Protein AF-A0A1T3BMV6-F1 (afdb_monomer)

Structure (mmCIF, N/CA/C/O backbone):
data_AF-A0A1T3BMV6-F1
#
_entry.id   AF-A0A1T3BMV6-F1
#
loop_
_atom_site.group_PDB
_atom_site.id
_atom_site.type_symbol
_atom_site.label_atom_id
_atom_site.label_alt_id
_atom_site.label_comp_id
_atom_site.label_asym_id
_atom_site.label_entity_id
_atom_site.label_seq_id
_atom_site.pdbx_PDB_ins_code
_atom_site.Cartn_x
_atom_site.Cartn_y
_atom_site.Cartn_z
_atom_site.occupancy
_atom_site.B_iso_or_equiv
_atom_site.auth_seq_id
_atom_site.auth_comp_id
_atom_site.auth_asym_id
_atom_site.auth_atom_id
_atom_site.pdbx_PDB_model_num
ATOM 1 N N . MET A 1 1 ? -39.407 2.181 17.334 1.00 35.19 1 MET A N 1
ATOM 2 C CA . MET A 1 1 ? -38.561 2.668 16.224 1.00 35.19 1 MET A CA 1
ATOM 3 C C . MET A 1 1 ? -38.194 4.104 16.561 1.00 35.19 1 MET A C 1
ATOM 5 O O . MET A 1 1 ? -39.087 4.937 16.606 1.00 35.19 1 MET A O 1
ATOM 9 N N . GLY A 1 2 ? -36.954 4.349 16.987 1.00 36.81 2 GLY A N 1
ATOM 10 C CA . GLY A 1 2 ? -36.485 5.672 17.415 1.00 36.81 2 GLY A CA 1
ATOM 11 C C . GLY A 1 2 ? -35.739 6.369 16.281 1.00 36.81 2 GLY A C 1
ATOM 12 O O . GLY A 1 2 ? -34.962 5.720 15.590 1.00 36.81 2 GLY A O 1
ATOM 13 N N . ASN A 1 3 ? -36.009 7.661 16.092 1.00 37.50 3 ASN A N 1
ATOM 14 C CA . ASN A 1 3 ? -35.444 8.515 15.046 1.00 37.50 3 ASN A CA 1
ATOM 15 C C . ASN A 1 3 ? -33.913 8.414 14.944 1.00 37.50 3 ASN A C 1
ATOM 17 O O . ASN A 1 3 ? -33.191 8.678 15.904 1.00 37.50 3 ASN A O 1
ATOM 21 N N . GLU A 1 4 ? -33.428 8.112 13.739 1.00 44.53 4 GLU A N 1
ATOM 22 C CA . GLU A 1 4 ? -32.015 7.956 13.369 1.00 44.53 4 GLU A CA 1
ATOM 23 C C . GLU A 1 4 ? -31.246 9.286 13.224 1.00 44.53 4 GLU A C 1
ATOM 25 O O . GLU A 1 4 ? -30.378 9.427 12.364 1.00 44.53 4 GLU A O 1
ATOM 30 N N . SER A 1 5 ? -31.534 10.283 14.058 1.00 44.28 5 SER A N 1
ATOM 31 C CA . SER A 1 5 ? -30.863 11.591 14.023 1.00 44.28 5 SER A CA 1
ATOM 32 C C . SER A 1 5 ? -29.949 11.805 15.233 1.00 44.28 5 SER A C 1
ATOM 34 O O . SER A 1 5 ? -29.860 12.909 15.770 1.00 44.28 5 SER A O 1
ATOM 36 N N . GLY A 1 6 ? -29.294 10.740 15.705 1.00 47.84 6 GLY A N 1
ATOM 37 C CA . GLY A 1 6 ? -28.226 10.861 16.694 1.00 47.84 6 GLY A CA 1
ATOM 38 C C . GLY A 1 6 ? -27.101 11.716 16.116 1.00 47.84 6 GLY A C 1
ATOM 39 O O . GLY A 1 6 ? -26.676 11.492 14.986 1.00 47.84 6 GLY A O 1
ATOM 40 N N . SER A 1 7 ? -26.604 12.687 16.883 1.00 57.09 7 SER A N 1
ATOM 41 C CA . SER A 1 7 ? -25.561 13.651 16.486 1.00 57.09 7 SER A CA 1
ATOM 42 C C . SER A 1 7 ? -24.198 13.025 16.139 1.00 57.09 7 SER A C 1
ATOM 44 O O . SER A 1 7 ? -23.222 13.753 15.975 1.00 57.09 7 SER A O 1
ATOM 46 N N . GLY A 1 8 ? -24.124 11.690 16.051 1.00 62.88 8 GLY A N 1
ATOM 47 C CA . GLY A 1 8 ? -22.905 10.923 15.851 1.00 62.88 8 GLY A CA 1
ATOM 48 C C . GLY A 1 8 ? -21.892 11.177 16.955 1.00 62.88 8 GLY A C 1
ATOM 49 O O . GLY A 1 8 ? -20.716 11.190 16.658 1.00 62.88 8 GLY A O 1
ATOM 50 N N . ARG A 1 9 ? -22.326 11.460 18.193 1.00 83.31 9 ARG A N 1
ATOM 51 C CA . ARG A 1 9 ? -21.444 11.712 19.343 1.00 83.31 9 ARG A CA 1
ATOM 52 C C . ARG A 1 9 ? -21.406 10.490 20.258 1.00 83.31 9 ARG A C 1
ATOM 54 O O . ARG A 1 9 ? -22.433 9.856 20.483 1.00 83.31 9 ARG A O 1
ATOM 61 N N . GLY A 1 10 ? -20.241 10.207 20.837 1.00 93.12 10 GLY A N 1
ATOM 62 C CA . GLY A 1 10 ? -20.068 9.168 21.860 1.00 93.12 10 GLY A CA 1
ATOM 63 C C . GLY A 1 10 ? -19.540 7.831 21.333 1.00 93.12 10 GLY A C 1
ATOM 64 O O . GLY A 1 10 ? -19.153 7.712 20.170 1.00 93.12 10 GLY A O 1
ATOM 65 N N . ILE A 1 11 ? -19.498 6.843 22.230 1.00 97.75 11 ILE A N 1
ATOM 66 C CA . ILE A 1 11 ? -18.900 5.519 22.017 1.00 97.75 11 ILE A CA 1
ATOM 67 C C . ILE A 1 11 ? -19.981 4.450 22.199 1.00 97.75 11 ILE A C 1
ATOM 69 O O . ILE A 1 11 ? -20.694 4.483 23.200 1.00 97.75 11 ILE A O 1
ATOM 73 N N . GLY A 1 12 ? -20.087 3.504 21.263 1.00 97.69 12 GLY A N 1
ATOM 74 C CA . GLY A 1 12 ? -21.041 2.395 21.364 1.00 97.69 12 GLY A CA 1
ATOM 75 C C . GLY A 1 12 ? -20.609 1.325 22.367 1.00 97.69 12 GLY A C 1
ATOM 76 O O . GLY A 1 12 ? -21.380 0.946 23.245 1.00 97.69 12 GLY A O 1
ATOM 77 N N . VAL A 1 13 ? -19.360 0.865 22.267 1.00 98.25 13 VAL A N 1
ATOM 78 C CA . VAL A 1 13 ? -18.737 -0.087 23.202 1.00 98.25 13 VAL A CA 1
ATOM 79 C C . VAL A 1 13 ? -17.385 0.460 23.651 1.00 98.25 13 VAL A C 1
ATOM 81 O O . VAL A 1 13 ? -16.520 0.690 22.808 1.00 98.25 13 VAL A O 1
ATOM 84 N N . ASP A 1 14 ? -17.183 0.652 24.957 1.00 98.12 14 ASP A N 1
ATOM 85 C CA . ASP A 1 14 ? -15.919 1.147 25.527 1.00 98.12 14 ASP A CA 1
ATOM 86 C C . ASP A 1 14 ? -15.253 0.082 26.412 1.00 98.12 14 ASP A C 1
ATOM 88 O O . ASP A 1 14 ? -15.709 -0.212 27.518 1.00 98.12 14 ASP A O 1
ATOM 92 N N . MET A 1 15 ? -14.164 -0.508 25.915 1.00 97.44 15 MET A N 1
ATOM 93 C CA . MET A 1 15 ? -13.333 -1.457 26.648 1.00 97.44 15 MET A CA 1
ATOM 94 C C . MET A 1 15 ? -12.124 -0.746 27.267 1.00 97.44 15 MET A C 1
ATOM 96 O O . MET A 1 15 ? -11.077 -0.559 26.634 1.00 97.44 15 MET A O 1
ATOM 100 N N . ALA A 1 16 ? -12.278 -0.363 28.535 1.00 96.38 16 ALA A N 1
ATOM 101 C CA . ALA A 1 16 ? -11.268 0.364 29.307 1.00 96.38 16 ALA A CA 1
ATOM 102 C C . ALA A 1 16 ? -10.625 -0.453 30.452 1.00 96.38 16 ALA A C 1
ATOM 104 O O . ALA A 1 16 ? -9.717 0.052 31.113 1.00 96.38 16 ALA A O 1
ATOM 105 N N . GLY A 1 17 ? -11.074 -1.692 30.694 1.00 95.50 17 GLY A N 1
ATOM 106 C CA . GLY A 1 17 ? -10.528 -2.608 31.712 1.00 95.50 17 GLY A CA 1
ATOM 107 C C . GLY A 1 17 ? -9.612 -3.699 31.137 1.00 95.50 17 GLY A C 1
ATOM 108 O O . GLY A 1 17 ? -9.420 -3.776 29.932 1.00 95.50 17 GLY A O 1
ATOM 109 N N . GLU A 1 18 ? -9.078 -4.582 31.985 1.00 95.06 18 GLU A N 1
ATOM 110 C CA . GLU A 1 18 ? -8.158 -5.672 31.577 1.00 95.06 18 GLU A CA 1
ATOM 111 C C . GLU A 1 18 ? -8.870 -6.963 31.111 1.00 95.06 18 GLU A C 1
ATOM 113 O O . GLU A 1 18 ? -8.228 -7.958 30.787 1.00 95.06 18 GLU A O 1
ATOM 118 N N . GLY A 1 19 ? -10.206 -6.975 31.100 1.00 97.12 19 GLY A N 1
ATOM 119 C CA . GLY A 1 19 ? -11.009 -8.156 30.774 1.00 97.12 19 GLY A CA 1
ATOM 120 C C . GLY A 1 19 ? -11.105 -8.481 29.278 1.00 97.12 19 GLY A C 1
ATOM 121 O O . GLY A 1 19 ? -10.356 -7.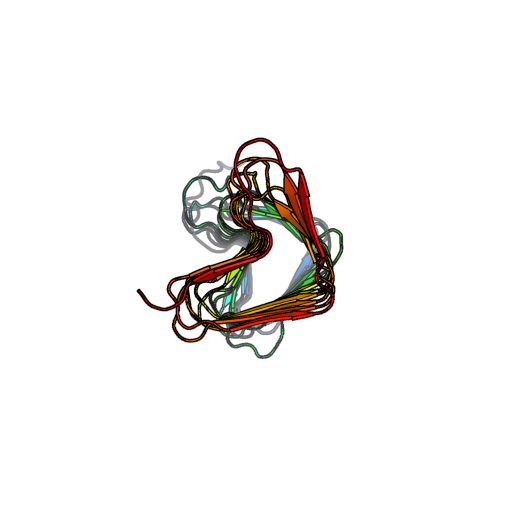975 28.442 1.00 97.12 19 GLY A O 1
ATOM 122 N N . THR A 1 20 ? -12.083 -9.321 28.936 1.00 98.06 20 THR A N 1
ATOM 123 C CA . THR A 1 20 ? -12.465 -9.611 27.547 1.00 98.06 20 THR A CA 1
ATOM 124 C C . THR A 1 20 ? -13.939 -9.281 27.329 1.00 98.06 20 THR A C 1
ATOM 126 O O . THR A 1 20 ? -14.772 -9.623 28.164 1.00 98.06 20 THR A O 1
ATOM 129 N N . VAL A 1 21 ? -14.254 -8.644 26.202 1.00 98.38 21 VAL A N 1
ATOM 130 C CA . VAL A 1 21 ? -15.623 -8.445 25.704 1.00 98.38 21 VAL A CA 1
ATOM 131 C C . VAL A 1 21 ? -15.789 -9.215 24.399 1.00 98.38 21 VAL A C 1
ATOM 133 O O . VAL A 1 21 ? -14.940 -9.135 23.510 1.00 98.38 21 VAL A O 1
ATOM 136 N N . GLU A 1 22 ? -16.892 -9.946 24.273 1.00 98.31 22 GLU A N 1
ATOM 137 C CA . GLU A 1 22 ? -17.247 -10.689 23.064 1.00 98.31 22 GLU A CA 1
ATOM 138 C C . GLU A 1 22 ? -18.529 -10.115 22.457 1.00 98.31 22 GLU A C 1
ATOM 140 O O . GLU A 1 22 ? -19.574 -10.063 23.103 1.00 98.31 22 GLU A O 1
ATOM 145 N N . LEU A 1 23 ? -18.438 -9.665 21.206 1.00 98.25 23 LEU A N 1
ATOM 146 C CA . LEU A 1 23 ? -19.550 -9.165 20.409 1.00 98.25 23 LEU A CA 1
ATOM 147 C C . LEU A 1 23 ? -19.854 -10.196 19.320 1.00 98.25 23 LEU A C 1
ATOM 149 O O . LEU A 1 23 ? -19.153 -10.269 18.311 1.00 98.25 23 LEU A O 1
ATOM 153 N N . THR A 1 24 ? -20.887 -11.006 19.533 1.00 97.81 24 THR A N 1
ATOM 154 C CA . THR A 1 24 ? -21.308 -12.059 18.600 1.00 97.81 24 THR A CA 1
ATOM 155 C C . THR A 1 24 ? -22.725 -11.778 18.127 1.00 97.81 24 THR A C 1
ATOM 157 O O . THR A 1 24 ? -23.630 -11.716 18.956 1.00 97.81 24 THR A O 1
ATOM 160 N N . LYS A 1 25 ? -22.928 -11.623 16.811 1.00 96.69 25 LYS A N 1
ATOM 161 C CA . LYS A 1 25 ? -24.220 -11.215 16.219 1.00 96.69 25 LYS A CA 1
ATOM 162 C C . LYS A 1 25 ? -24.760 -9.905 16.812 1.00 96.69 25 LYS A C 1
ATOM 164 O O . LYS A 1 25 ? -25.955 -9.773 17.071 1.00 96.69 25 LYS A O 1
ATOM 169 N N . VAL A 1 26 ? -23.871 -8.943 17.059 1.00 97.62 26 VAL A N 1
ATOM 170 C CA . VAL A 1 26 ? -24.219 -7.649 17.659 1.00 97.62 26 VAL A CA 1
ATOM 171 C C . VAL A 1 26 ? -24.246 -6.560 16.593 1.00 97.62 26 VAL A C 1
ATOM 173 O O . VAL A 1 26 ? -23.347 -6.473 15.757 1.00 97.62 26 VAL A O 1
ATOM 176 N N . THR A 1 27 ? -25.243 -5.679 16.679 1.00 98.31 27 THR A N 1
ATOM 177 C CA . THR A 1 27 ? -25.296 -4.433 15.909 1.00 98.31 27 THR A CA 1
ATOM 178 C C . THR A 1 27 ? -24.981 -3.247 16.815 1.00 98.31 27 THR A C 1
ATOM 180 O O . THR A 1 27 ? -25.645 -3.048 17.831 1.00 98.31 27 THR A O 1
ATOM 183 N N . VAL A 1 28 ? -23.996 -2.436 16.431 1.00 97.75 28 VAL A N 1
ATOM 184 C CA . VAL A 1 28 ? -23.652 -1.167 17.089 1.00 97.75 28 VAL A CA 1
ATOM 185 C C . VAL A 1 28 ? -23.783 -0.050 16.062 1.00 97.75 28 VAL A C 1
ATOM 187 O O . VAL A 1 28 ? -23.102 -0.074 15.040 1.00 97.75 28 VAL A O 1
ATOM 190 N N . SER A 1 29 ? -24.647 0.936 16.306 1.00 96.06 29 SER A N 1
ATOM 191 C CA . SER A 1 29 ? -24.918 2.006 15.339 1.00 96.06 29 SER A CA 1
ATOM 192 C C . SER A 1 29 ? -25.268 3.334 16.001 1.00 96.06 29 SER A C 1
ATOM 194 O O . SER A 1 29 ? -25.882 3.343 17.063 1.00 96.06 29 SER A O 1
ATOM 196 N N . GLY A 1 30 ? -24.957 4.449 15.333 1.00 90.69 30 GLY A N 1
ATOM 197 C CA . GLY A 1 30 ? -25.375 5.797 15.757 1.00 90.69 30 GLY A CA 1
ATOM 198 C C . GLY A 1 30 ? -24.365 6.556 16.625 1.00 90.69 30 GLY A C 1
ATOM 199 O O . GLY A 1 30 ? -24.674 7.650 17.093 1.00 90.69 30 GLY A O 1
ATOM 200 N N . PHE A 1 31 ? -23.162 6.006 16.801 1.00 95.38 31 PHE A N 1
ATOM 201 C CA . PHE A 1 31 ? -22.076 6.576 17.606 1.00 95.38 31 PHE A CA 1
ATOM 202 C C . PHE A 1 31 ? -20.961 7.154 16.730 1.00 95.38 31 PHE A C 1
ATOM 204 O O . PHE A 1 31 ? -20.814 6.733 15.582 1.00 95.38 31 PHE A O 1
ATOM 211 N N . GLU A 1 32 ? -20.151 8.067 17.280 1.00 95.38 32 GLU A N 1
ATOM 212 C CA . GLU A 1 32 ? -18.937 8.547 16.593 1.00 95.38 32 GLU A CA 1
ATOM 213 C C . GLU A 1 32 ? -17.905 7.438 16.491 1.00 95.38 32 GLU A C 1
ATOM 215 O O . GLU A 1 32 ? -17.316 7.219 15.438 1.00 95.38 32 GLU A O 1
ATOM 220 N N . THR A 1 33 ? -17.724 6.723 17.601 1.00 97.94 33 THR A N 1
ATOM 221 C CA . THR A 1 33 ? -16.867 5.550 17.686 1.00 97.94 33 THR A CA 1
ATOM 222 C C . THR A 1 33 ? -17.740 4.338 17.960 1.00 97.94 33 THR A C 1
ATOM 224 O O . THR A 1 33 ? -18.406 4.271 18.993 1.00 97.94 33 T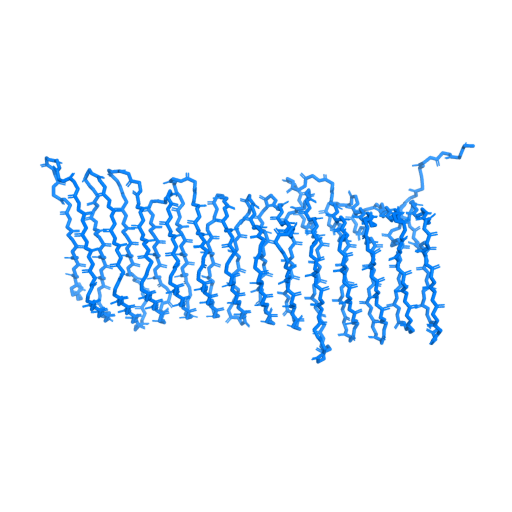HR A O 1
ATOM 227 N N . GLY A 1 34 ? -17.748 3.362 17.055 1.00 98.19 34 GLY A N 1
ATOM 228 C CA . GLY A 1 34 ? -18.517 2.134 17.247 1.00 98.19 34 GLY A CA 1
ATOM 229 C C . GLY A 1 34 ? -17.987 1.337 18.438 1.00 98.19 34 GLY A C 1
ATOM 230 O O . GLY A 1 34 ? -18.686 1.154 19.433 1.00 98.19 34 GLY A O 1
ATOM 231 N N . VAL A 1 35 ? -16.724 0.919 18.360 1.00 98.75 35 VAL A N 1
ATOM 232 C CA . VAL A 1 35 ? -16.034 0.176 19.423 1.00 98.75 35 VAL A CA 1
ATOM 233 C C . VAL A 1 35 ? -14.705 0.848 19.741 1.00 98.75 35 VAL A C 1
ATOM 235 O O . VAL A 1 35 ? -13.932 1.159 18.839 1.00 98.75 35 VAL A O 1
ATOM 238 N N . LYS A 1 36 ? -14.405 1.040 21.021 1.00 98.75 36 LYS A N 1
ATOM 239 C CA . LYS A 1 36 ? -13.132 1.570 21.505 1.00 98.75 36 LYS A CA 1
ATOM 240 C C . LYS A 1 36 ? -12.476 0.563 22.436 1.00 98.75 36 LYS A C 1
ATOM 242 O O . LYS A 1 36 ? -13.096 0.098 23.386 1.00 98.75 36 LYS A O 1
ATOM 247 N N . VAL A 1 37 ? -11.209 0.256 22.187 1.00 98.69 37 VAL A N 1
ATOM 248 C CA . VAL A 1 37 ? -10.414 -0.694 22.970 1.00 98.69 37 VAL A CA 1
ATOM 249 C C . VAL A 1 37 ? -9.152 0.009 23.441 1.00 98.69 37 VAL A C 1
ATOM 251 O O . VAL A 1 37 ? -8.207 0.186 22.676 1.00 98.69 37 VAL A O 1
ATOM 254 N N . SER A 1 38 ? -9.150 0.452 24.698 1.00 98.38 38 SER A N 1
ATOM 255 C CA . SER A 1 38 ? -7.986 1.128 25.296 1.00 98.38 38 SER A CA 1
ATOM 256 C C . SER A 1 38 ? -7.143 0.183 26.158 1.00 98.38 38 SER A C 1
ATOM 258 O O . SER A 1 38 ? -5.949 0.420 26.337 1.00 98.38 38 SER A O 1
ATOM 260 N N . LYS A 1 39 ? -7.769 -0.871 26.695 1.00 97.31 39 LYS A N 1
ATOM 261 C CA . LYS A 1 39 ? -7.155 -1.946 27.489 1.00 97.31 39 LYS A CA 1
ATOM 262 C C . LYS A 1 39 ? -7.896 -3.262 27.241 1.00 97.31 39 LYS A C 1
ATOM 264 O O . LYS A 1 39 ? -8.950 -3.257 26.603 1.00 97.31 39 LYS A O 1
ATOM 269 N N . GLY A 1 40 ? -7.348 -4.370 27.739 1.00 98.25 40 GLY A N 1
ATOM 270 C CA . GLY A 1 40 ? -7.975 -5.685 27.625 1.00 98.25 40 GLY A CA 1
ATOM 271 C C . GLY A 1 40 ? -8.186 -6.117 26.173 1.00 98.25 40 GLY A C 1
ATOM 272 O O . GLY A 1 40 ? -7.454 -5.705 25.266 1.00 98.25 40 GLY A O 1
ATOM 273 N N . LYS A 1 41 ? -9.189 -6.969 25.948 1.00 98.69 41 LYS A N 1
ATOM 274 C CA . LYS A 1 41 ? -9.461 -7.576 24.641 1.00 98.69 41 LYS A CA 1
ATOM 275 C C . LYS A 1 41 ? -10.918 -7.417 24.217 1.00 98.69 41 LYS A C 1
ATOM 277 O O . LYS A 1 41 ? -11.825 -7.658 25.008 1.00 98.69 41 LYS A O 1
ATOM 282 N N . VAL A 1 42 ? -11.145 -7.116 22.941 1.00 98.75 42 VAL A N 1
ATOM 283 C CA . VAL A 1 42 ? -12.463 -7.240 22.303 1.00 98.75 42 VAL A CA 1
ATOM 284 C C . VAL A 1 42 ? -12.392 -8.252 21.168 1.00 98.75 42 VAL A C 1
ATOM 286 O O . VAL A 1 42 ? -11.506 -8.169 20.315 1.00 98.75 42 VAL A O 1
ATOM 289 N N . THR A 1 43 ? -13.339 -9.190 21.147 1.00 98.69 43 THR A N 1
ATOM 290 C CA . THR A 1 43 ? -13.553 -10.120 20.032 1.00 98.69 43 THR A CA 1
ATOM 291 C C . THR A 1 43 ? -14.879 -9.802 19.347 1.00 98.69 43 THR A C 1
ATOM 293 O O . THR A 1 43 ? -15.909 -9.782 20.011 1.00 98.69 43 THR A O 1
ATOM 296 N N . ILE A 1 44 ? -14.872 -9.579 18.033 1.00 98.69 44 ILE A N 1
ATOM 297 C CA . ILE A 1 44 ? -16.070 -9.329 17.216 1.00 98.69 44 ILE A CA 1
ATOM 298 C C . ILE A 1 44 ? -16.263 -10.506 16.259 1.00 98.69 44 ILE A C 1
ATOM 300 O O . ILE A 1 44 ? -15.317 -10.907 15.579 1.00 98.69 44 ILE A O 1
ATOM 304 N N . SER A 1 45 ? -17.460 -11.089 16.221 1.00 97.69 45 SER A N 1
ATOM 305 C CA . SER A 1 45 ? -17.745 -12.258 15.387 1.00 97.69 45 SER A CA 1
ATOM 306 C C . SER A 1 45 ? -19.224 -12.426 15.032 1.00 97.69 45 SER A C 1
ATOM 308 O O . SER A 1 45 ? -20.073 -11.618 15.417 1.00 97.69 45 SER A O 1
ATOM 310 N N . GLY A 1 46 ? -19.531 -13.489 14.282 1.00 94.62 46 GLY A N 1
ATOM 311 C CA . GLY A 1 46 ? -20.899 -13.894 13.964 1.00 94.62 46 GLY A CA 1
ATOM 312 C C . GLY A 1 46 ? -21.659 -12.822 13.194 1.00 94.62 46 GLY A C 1
ATOM 313 O O . GLY A 1 46 ? 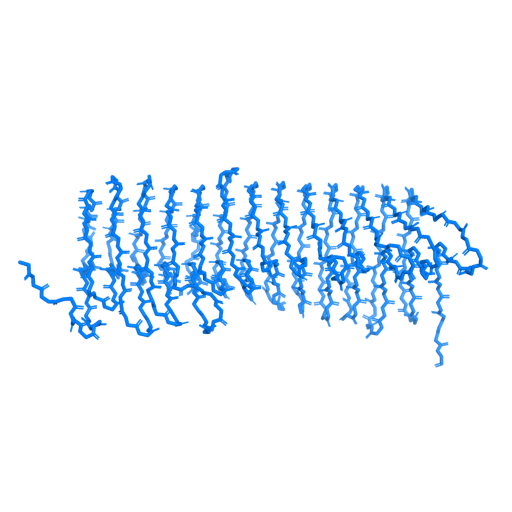-22.726 -12.432 13.638 1.00 94.62 46 GLY A O 1
ATOM 314 N N . GLU A 1 47 ? -21.086 -12.309 12.102 1.00 95.94 47 GLU A N 1
ATOM 315 C CA . GLU A 1 47 ? -21.742 -11.313 11.232 1.00 95.94 47 GLU A CA 1
ATOM 316 C C . GLU A 1 47 ? -22.152 -10.020 11.965 1.00 95.94 47 GLU A C 1
ATOM 318 O O . GLU A 1 47 ? -23.101 -9.338 11.584 1.00 95.94 47 GLU A O 1
ATOM 323 N N . SER A 1 48 ? -21.436 -9.660 13.037 1.00 98.25 48 SER A N 1
ATOM 324 C CA . SER A 1 48 ? -21.690 -8.410 13.757 1.00 98.25 48 SER A CA 1
ATOM 325 C C . SER A 1 48 ? -21.529 -7.197 12.834 1.00 98.25 48 SER A C 1
ATOM 327 O O . SER A 1 48 ? -20.647 -7.166 11.970 1.00 98.25 48 SER A O 1
ATOM 329 N N . ALA A 1 49 ? -22.354 -6.174 13.051 1.00 98.31 49 ALA A N 1
ATOM 330 C CA . ALA A 1 49 ? -22.385 -4.959 12.246 1.00 98.31 49 ALA A CA 1
ATOM 331 C C . ALA A 1 49 ? -22.069 -3.730 13.107 1.00 98.31 49 ALA A C 1
ATOM 333 O O . ALA A 1 49 ? -22.825 -3.375 14.009 1.00 98.31 49 ALA A O 1
ATOM 334 N N . ILE A 1 50 ? -20.964 -3.048 12.810 1.00 98.31 50 ILE A N 1
ATOM 335 C CA . ILE A 1 50 ? -20.539 -1.830 13.508 1.00 98.31 50 ILE A CA 1
ATOM 336 C C . ILE A 1 50 ? -20.623 -0.658 12.533 1.00 98.31 50 ILE A C 1
ATOM 338 O O . ILE A 1 50 ? -19.915 -0.641 11.532 1.00 98.31 50 ILE A O 1
ATOM 342 N N . THR A 1 51 ? -21.479 0.323 12.812 1.00 97.25 51 THR A N 1
ATOM 343 C CA . THR A 1 51 ? -21.691 1.502 11.958 1.00 97.25 51 THR A CA 1
ATOM 344 C C . THR A 1 51 ? -21.484 2.786 12.749 1.00 97.25 51 THR A C 1
ATOM 346 O O . THR A 1 51 ? -22.307 3.170 13.583 1.00 97.25 51 THR A O 1
ATOM 349 N N . ALA A 1 52 ? -20.381 3.469 12.463 1.00 96.25 52 ALA A N 1
ATOM 350 C CA . ALA A 1 52 ? -20.033 4.744 13.064 1.00 96.25 52 ALA A CA 1
ATOM 351 C C . ALA A 1 52 ? -20.460 5.916 12.163 1.00 96.25 52 ALA A C 1
ATOM 353 O O . ALA A 1 52 ? -20.262 5.877 10.943 1.00 96.25 52 ALA A O 1
ATOM 354 N N . LYS A 1 53 ? -21.027 6.965 12.769 1.00 93.75 53 LYS A N 1
ATOM 355 C CA . LYS A 1 53 ? -21.583 8.151 12.096 1.00 93.75 53 LYS A CA 1
ATOM 356 C C . LYS A 1 53 ? -20.883 9.427 12.559 1.00 93.75 53 LYS A C 1
ATOM 358 O O . LYS A 1 53 ? -20.350 9.484 13.656 1.00 93.75 53 LYS A O 1
ATOM 363 N N . GLY A 1 54 ? -20.922 10.468 11.734 1.00 90.75 54 GLY A N 1
ATOM 364 C CA . GLY A 1 54 ? -20.231 11.735 11.991 1.00 90.75 54 GLY A CA 1
ATOM 365 C C . GLY A 1 54 ? -19.003 11.914 11.101 1.00 90.75 54 GLY A C 1
ATOM 366 O O . GLY A 1 54 ? -18.524 10.974 10.473 1.00 90.75 54 GLY A O 1
ATOM 367 N N . GLN A 1 55 ? -18.501 13.145 11.005 1.00 90.88 55 GLN A N 1
ATOM 368 C CA . GLN A 1 55 ? -17.472 13.506 10.023 1.00 90.88 55 GLN A CA 1
ATOM 369 C C . GLN A 1 55 ? -16.157 12.724 10.204 1.00 90.88 55 GLN A C 1
ATOM 371 O O . GLN A 1 55 ? -15.538 12.334 9.212 1.00 90.88 55 GLN A O 1
ATOM 376 N N . ASN A 1 56 ? -15.768 12.468 11.457 1.00 92.88 56 ASN A N 1
ATOM 377 C CA . ASN A 1 56 ? -14.526 11.790 11.848 1.00 92.88 56 ASN A CA 1
ATOM 378 C C . ASN A 1 56 ? -14.777 10.385 12.422 1.00 92.88 56 ASN A C 1
ATOM 380 O O . ASN A 1 56 ? -13.967 9.882 13.202 1.00 92.88 56 ASN A O 1
ATOM 384 N N . ALA A 1 57 ? -15.906 9.776 12.045 1.00 95.06 57 ALA A N 1
ATOM 385 C CA . ALA A 1 57 ? -16.380 8.506 12.575 1.00 95.06 57 ALA A CA 1
ATOM 386 C C . ALA A 1 57 ? -15.309 7.405 12.570 1.00 95.06 57 ALA A C 1
ATOM 388 O O . ALA A 1 57 ? -14.538 7.271 11.618 1.00 95.06 57 ALA A O 1
ATOM 389 N N . VAL A 1 58 ? -15.308 6.570 13.603 1.00 97.88 58 VAL A N 1
ATOM 390 C CA . VAL A 1 58 ? -14.389 5.441 13.742 1.00 97.88 58 VAL A CA 1
ATOM 391 C C . VAL A 1 58 ? -15.189 4.175 13.980 1.00 97.88 58 VAL A C 1
ATOM 393 O O . VAL A 1 58 ? -15.870 4.056 14.993 1.00 97.88 58 VAL A O 1
ATOM 396 N N . GLY A 1 59 ? -15.109 3.204 13.076 1.00 98.06 59 GLY A N 1
ATOM 397 C CA . GLY A 1 59 ? -15.775 1.920 13.288 1.00 98.06 59 GLY A CA 1
ATOM 398 C C . GLY A 1 59 ? -15.237 1.240 14.548 1.00 98.06 59 GLY A C 1
ATOM 399 O O . GLY A 1 59 ? -15.979 1.011 15.505 1.00 98.06 59 GLY A O 1
ATOM 400 N N . VAL A 1 60 ? -13.925 0.992 14.573 1.00 98.75 60 VAL A N 1
ATOM 401 C CA . VAL A 1 60 ? -13.210 0.439 15.729 1.00 98.75 60 VAL A CA 1
ATOM 402 C C . VAL A 1 60 ? -11.910 1.192 15.977 1.00 98.75 60 VAL A C 1
ATOM 404 O O . VAL A 1 60 ? -11.069 1.293 15.087 1.00 98.75 60 VAL A O 1
ATOM 407 N N . GLU A 1 61 ? -11.723 1.688 17.196 1.00 98.81 61 GLU A N 1
ATOM 408 C CA . GLU A 1 61 ? -10.486 2.304 17.670 1.00 98.81 61 GLU A CA 1
ATOM 409 C C . GLU A 1 61 ? -9.766 1.368 18.647 1.00 98.81 61 GLU A C 1
ATOM 411 O O . GLU A 1 61 ? -10.353 0.917 19.629 1.00 98.81 61 GLU A O 1
ATOM 416 N N . VAL A 1 62 ? -8.481 1.113 18.408 1.00 98.75 62 VAL A N 1
ATOM 417 C CA . VAL A 1 62 ? -7.611 0.315 19.276 1.00 98.75 62 VAL A CA 1
ATOM 418 C C . VAL A 1 62 ? -6.388 1.141 19.644 1.00 98.75 62 VAL A C 1
ATOM 420 O O . VAL A 1 62 ? -5.651 1.600 18.770 1.00 98.75 62 VAL A O 1
ATOM 423 N N . LYS A 1 63 ? -6.153 1.316 20.941 1.00 98.31 63 LYS A N 1
ATOM 424 C CA . LYS A 1 63 ? -5.035 2.098 21.478 1.00 98.31 63 LYS A CA 1
ATOM 425 C C . LYS A 1 63 ? -4.546 1.521 22.803 1.00 98.31 63 LYS A C 1
ATOM 427 O O . LYS A 1 63 ? -5.086 0.519 23.272 1.00 98.31 63 LYS A O 1
ATOM 432 N N . GLY A 1 64 ? -3.539 2.140 23.416 1.00 97.00 64 GLY A N 1
ATOM 433 C CA . GLY A 1 64 ? -2.949 1.652 24.657 1.00 97.00 64 GLY A CA 1
ATOM 434 C C . GLY A 1 64 ? -2.534 0.189 24.536 1.00 97.00 64 GLY A C 1
ATOM 435 O O . GLY A 1 64 ? -1.942 -0.218 23.538 1.00 97.00 64 GLY A O 1
ATOM 436 N N . THR A 1 65 ? -2.861 -0.615 25.540 1.00 96.81 65 THR A N 1
ATOM 437 C CA . THR A 1 65 ? -2.615 -2.067 25.543 1.00 96.81 65 THR A CA 1
ATOM 438 C C . THR A 1 65 ? -3.775 -2.871 24.951 1.00 96.81 65 THR A C 1
ATOM 440 O O . THR A 1 65 ? -3.780 -4.097 25.046 1.00 96.81 65 THR A O 1
ATOM 443 N N . GLY A 1 66 ? -4.758 -2.196 24.349 1.00 98.56 66 GLY A N 1
ATOM 444 C CA . GLY A 1 66 ? -5.949 -2.809 23.781 1.00 98.56 66 GLY A CA 1
ATOM 445 C C . GLY A 1 66 ? -5.645 -3.815 22.672 1.00 98.56 66 GLY A C 1
ATOM 446 O O . GLY A 1 66 ? -4.784 -3.597 21.812 1.00 98.56 66 GLY A O 1
ATOM 447 N N . VAL A 1 67 ? -6.398 -4.914 22.679 1.00 98.69 67 VAL A N 1
ATOM 448 C CA . VAL A 1 67 ? -6.310 -5.986 21.685 1.00 98.69 67 VAL A CA 1
ATOM 449 C C . VAL A 1 67 ? -7.657 -6.171 21.000 1.00 98.69 67 VAL A C 1
ATOM 451 O O . VAL A 1 67 ? -8.659 -6.483 21.642 1.00 98.69 67 VAL A O 1
ATOM 454 N N . LEU A 1 68 ? -7.673 -6.037 19.680 1.00 98.75 68 LEU A N 1
ATOM 455 C CA . LEU A 1 68 ? -8.830 -6.340 18.848 1.00 98.75 68 LEU A CA 1
ATOM 456 C C . LEU A 1 68 ? -8.643 -7.675 18.131 1.00 98.75 68 LEU A C 1
ATOM 458 O O . LEU A 1 68 ? -7.613 -7.918 17.501 1.00 98.75 68 LEU A O 1
ATOM 462 N N . LYS A 1 69 ? -9.683 -8.504 18.156 1.00 98.75 69 LYS A N 1
ATOM 463 C CA . LYS A 1 69 ? -9.818 -9.662 17.277 1.00 98.75 69 LYS A CA 1
ATOM 464 C C . LYS A 1 69 ? -11.153 -9.595 16.543 1.00 98.75 69 LYS A C 1
ATOM 466 O O . LYS A 1 69 ? -12.194 -9.504 17.182 1.00 98.75 69 LYS A O 1
ATOM 471 N N . ILE A 1 70 ? -11.144 -9.666 15.219 1.00 98.50 70 ILE A N 1
ATOM 472 C CA . ILE A 1 70 ? -12.361 -9.801 14.411 1.00 98.50 70 ILE A CA 1
ATOM 473 C C . ILE A 1 70 ? -12.280 -11.131 13.675 1.00 98.50 70 ILE A C 1
ATOM 475 O O . ILE A 1 70 ? -11.298 -11.379 12.976 1.00 98.50 70 ILE A O 1
ATOM 479 N N . ASN A 1 71 ? -13.301 -11.972 13.830 1.00 94.31 71 ASN A N 1
ATOM 480 C CA . ASN A 1 71 ? -13.385 -13.271 13.171 1.00 94.31 71 ASN A CA 1
ATOM 481 C C . ASN A 1 71 ? -14.669 -13.387 12.348 1.00 94.31 71 ASN A C 1
ATOM 483 O O . ASN A 1 71 ? -15.768 -13.160 12.859 1.00 94.31 71 ASN A O 1
ATOM 487 N N . GLY A 1 72 ? -14.526 -13.842 11.108 1.00 89.31 72 GLY A N 1
ATOM 488 C CA . GLY A 1 72 ? -15.646 -14.100 10.211 1.00 89.31 72 GLY A CA 1
ATOM 489 C C . GLY A 1 72 ? -16.186 -12.829 9.559 1.00 89.31 72 GLY A C 1
ATOM 490 O O . GLY A 1 72 ? -15.554 -11.775 9.582 1.00 89.31 72 GLY A O 1
ATOM 491 N N . GLU A 1 73 ? -17.380 -12.936 8.986 1.00 93.81 73 GLU A N 1
ATOM 492 C CA . GLU A 1 73 ? -17.960 -11.964 8.047 1.00 93.81 73 GLU A CA 1
ATOM 493 C C . GLU A 1 73 ? -18.585 -10.734 8.736 1.00 93.81 73 GLU A C 1
ATOM 495 O O . GLU A 1 73 ? -19.659 -10.256 8.377 1.00 93.81 73 GLU A O 1
ATOM 500 N N . SER A 1 74 ? -17.925 -10.205 9.770 1.00 98.12 74 SER A N 1
ATOM 501 C CA . SER A 1 74 ? -18.373 -8.973 10.430 1.00 98.12 74 SER A CA 1
ATOM 502 C C . SER A 1 74 ? -18.190 -7.769 9.501 1.00 98.12 74 SER A C 1
ATOM 504 O O . SER A 1 74 ? -17.202 -7.681 8.766 1.00 98.12 74 SER A O 1
ATOM 506 N N . THR A 1 75 ? -19.123 -6.817 9.556 1.00 98.44 75 THR A N 1
ATOM 507 C CA . THR A 1 75 ? -19.080 -5.592 8.747 1.00 98.44 75 THR A CA 1
ATOM 508 C C . THR A 1 75 ? -18.803 -4.377 9.618 1.00 98.44 75 THR A C 1
ATOM 510 O O . THR A 1 75 ? -19.493 -4.138 10.608 1.00 98.44 75 THR A O 1
ATOM 513 N N . ILE A 1 76 ? -17.820 -3.574 9.218 1.00 98.56 76 ILE A N 1
ATOM 514 C CA . ILE A 1 76 ? -17.462 -2.320 9.879 1.00 98.56 76 ILE A CA 1
ATOM 515 C C . ILE A 1 76 ? -17.612 -1.176 8.884 1.00 98.56 76 ILE A C 1
ATOM 517 O O . ILE A 1 76 ? -16.979 -1.178 7.832 1.00 98.56 76 ILE A O 1
ATOM 521 N N . THR A 1 77 ? -18.440 -0.193 9.222 1.00 97.44 77 THR A N 1
ATOM 522 C CA . THR A 1 77 ? -18.735 0.966 8.377 1.00 97.44 77 THR A CA 1
ATOM 523 C C . THR A 1 77 ? -18.416 2.256 9.123 1.00 97.44 77 THR A C 1
ATOM 525 O O . THR A 1 77 ? -18.886 2.459 10.242 1.00 97.44 77 THR A O 1
ATOM 528 N N . ALA A 1 78 ? -17.643 3.144 8.496 1.00 95.38 78 ALA A N 1
ATOM 529 C CA . ALA A 1 78 ? -17.409 4.506 8.976 1.00 95.38 78 ALA A CA 1
ATOM 530 C C . ALA A 1 78 ? -17.945 5.514 7.947 1.00 95.38 78 ALA A C 1
ATOM 532 O O . ALA A 1 78 ? -17.373 5.682 6.869 1.00 95.38 78 ALA A O 1
ATOM 533 N N . GLU A 1 79 ? -19.061 6.174 8.266 1.00 90.75 79 GLU A N 1
ATOM 534 C CA . GLU A 1 79 ? -19.826 6.965 7.288 1.00 90.75 79 GLU A CA 1
ATOM 535 C C . GLU A 1 79 ? -19.260 8.379 7.026 1.00 90.75 79 GLU A C 1
ATOM 537 O O . GLU A 1 79 ? -19.709 9.081 6.117 1.00 90.75 79 GLU A O 1
ATOM 542 N N . GLY A 1 80 ? -18.278 8.812 7.818 1.00 87.88 80 GLY A N 1
ATOM 543 C CA . GLY A 1 80 ? -17.680 10.144 7.736 1.00 87.88 80 GLY A CA 1
ATOM 544 C C . GLY A 1 80 ? -16.775 10.371 6.525 1.00 87.88 80 GLY A C 1
ATOM 545 O O . GLY A 1 80 ? -16.115 9.454 6.035 1.00 87.88 80 GLY A O 1
ATOM 546 N N . THR A 1 81 ? -16.646 11.630 6.092 1.00 90.62 81 THR A N 1
ATOM 547 C CA . THR A 1 81 ? -15.696 12.035 5.034 1.00 90.62 81 THR A CA 1
ATOM 548 C C . THR A 1 81 ? -14.235 11.807 5.434 1.00 90.62 81 THR A C 1
ATOM 550 O O . THR A 1 81 ? -13.386 11.570 4.575 1.00 90.62 81 THR A O 1
ATOM 553 N N . HIS A 1 82 ? -13.935 11.839 6.735 1.00 93.31 82 HIS A N 1
ATOM 554 C CA . HIS A 1 82 ? -12.643 11.455 7.320 1.00 93.31 82 HIS A CA 1
ATOM 555 C C . HIS A 1 82 ? -12.764 10.159 8.134 1.00 93.31 82 HIS A C 1
ATOM 557 O O . HIS A 1 82 ? -11.956 9.895 9.026 1.00 93.31 82 HIS A O 1
ATOM 563 N N . GLY A 1 83 ? -13.809 9.374 7.862 1.00 95.25 83 GLY A N 1
ATOM 564 C CA . GLY A 1 83 ? -14.122 8.173 8.613 1.00 95.25 83 GLY A CA 1
ATOM 565 C C . GLY A 1 83 ? -13.023 7.122 8.491 1.00 95.25 83 GLY A C 1
ATOM 566 O O . GLY A 1 83 ? -12.401 6.981 7.436 1.00 95.25 83 GLY A O 1
ATOM 567 N N . VAL A 1 84 ? -12.792 6.378 9.568 1.00 97.88 84 VAL A N 1
ATOM 568 C CA . VAL A 1 84 ? -11.834 5.272 9.602 1.00 97.88 84 VAL A CA 1
ATOM 569 C C . VAL A 1 84 ? -12.538 4.001 10.044 1.00 97.88 84 VAL A C 1
ATOM 571 O O . VAL A 1 84 ? -13.117 3.957 11.124 1.00 97.88 84 VAL A O 1
ATOM 574 N N . GLY A 1 85 ? -12.489 2.955 9.222 1.00 98.12 85 GLY A N 1
ATOM 575 C CA . GLY A 1 85 ? -13.089 1.667 9.566 1.00 98.12 85 GLY A CA 1
ATOM 576 C C . GLY A 1 85 ? -12.448 1.066 10.817 1.00 98.12 85 GLY A C 1
ATOM 577 O O . GLY A 1 85 ? -13.114 0.904 11.837 1.00 98.12 85 GLY A O 1
ATOM 578 N N . VAL A 1 86 ? -11.143 0.796 10.762 1.00 98.75 86 VAL A N 1
ATOM 579 C CA . VAL A 1 86 ? -10.359 0.298 11.903 1.00 98.75 86 VAL A CA 1
ATOM 580 C C . VAL A 1 86 ? -9.117 1.163 12.097 1.00 98.75 86 VAL A C 1
ATOM 582 O O . VAL A 1 86 ? -8.297 1.291 11.188 1.00 98.75 86 VAL A O 1
ATOM 585 N N . ARG A 1 87 ? -8.959 1.747 13.285 1.00 98.81 87 ARG A N 1
ATOM 586 C CA . ARG A 1 87 ? -7.818 2.588 13.656 1.00 98.81 87 ARG A CA 1
ATOM 587 C C . ARG A 1 87 ? -7.009 1.927 14.764 1.00 98.81 87 ARG A C 1
ATOM 589 O O . ARG A 1 87 ? -7.560 1.618 15.816 1.00 98.81 87 ARG A O 1
ATOM 596 N N . ILE A 1 88 ? -5.704 1.772 14.550 1.00 98.81 88 ILE A N 1
ATOM 597 C CA . ILE A 1 88 ? -4.763 1.233 15.534 1.00 98.81 88 ILE A CA 1
ATOM 598 C C . ILE A 1 88 ? -3.666 2.262 15.809 1.00 98.81 88 ILE A C 1
ATOM 600 O O . ILE A 1 88 ? -2.902 2.622 14.910 1.00 98.81 88 ILE A O 1
ATOM 604 N N . THR A 1 89 ? -3.572 2.723 17.054 1.00 98.75 89 THR A N 1
ATOM 605 C CA . THR A 1 89 ? -2.594 3.727 17.499 1.00 98.75 89 THR A CA 1
ATOM 606 C C . THR A 1 89 ? -1.850 3.283 18.758 1.00 98.75 89 THR A C 1
ATOM 608 O O . THR A 1 89 ? -2.110 2.213 19.309 1.00 98.75 89 THR A O 1
ATOM 611 N N . GLU A 1 90 ? -0.888 4.094 19.212 1.00 98.00 90 GLU A N 1
ATOM 612 C CA . GLU A 1 90 ? -0.118 3.852 20.442 1.00 98.00 90 GLU A CA 1
ATOM 613 C C . GLU A 1 90 ? 0.512 2.450 20.429 1.00 98.00 90 GLU A C 1
ATOM 615 O O . GLU A 1 90 ? 1.286 2.159 19.526 1.00 98.00 90 GLU A O 1
ATOM 620 N N . THR A 1 91 ? 0.184 1.556 21.361 1.00 98.06 91 THR A N 1
ATOM 621 C CA . THR A 1 91 ? 0.666 0.162 21.391 1.00 98.06 91 THR A CA 1
ATOM 622 C C . THR A 1 91 ? -0.432 -0.865 21.091 1.00 98.06 91 THR A C 1
ATOM 624 O O . THR A 1 91 ? -0.259 -2.047 21.395 1.00 98.06 91 THR A O 1
ATOM 627 N N . GLY A 1 92 ? -1.553 -0.420 20.510 1.00 98.06 92 GLY A N 1
ATOM 628 C CA . GLY A 1 92 ? -2.703 -1.263 20.204 1.00 98.06 92 GLY A CA 1
ATOM 629 C C . GLY A 1 92 ? -2.372 -2.381 19.214 1.00 98.06 92 GLY A C 1
ATOM 630 O O . GLY A 1 92 ? -1.464 -2.262 18.388 1.00 98.06 92 GLY A O 1
ATOM 631 N N . LYS A 1 93 ? -3.123 -3.481 19.297 1.00 98.25 93 LYS A N 1
ATOM 632 C CA . LYS A 1 93 ? -2.910 -4.691 18.489 1.00 98.25 93 LYS A CA 1
ATOM 633 C C . LYS A 1 93 ? -4.209 -5.124 17.832 1.00 98.25 93 LYS A C 1
ATOM 635 O O . LYS A 1 93 ? -5.266 -5.051 18.456 1.00 98.25 93 LYS A O 1
ATOM 640 N N . ALA A 1 94 ? -4.136 -5.616 16.599 1.00 98.62 94 ALA A N 1
ATOM 641 C CA . ALA A 1 94 ? -5.321 -6.091 15.898 1.00 98.62 94 ALA A CA 1
ATOM 642 C C . ALA A 1 94 ? -5.042 -7.322 15.029 1.00 98.62 94 ALA A C 1
ATOM 644 O O . ALA A 1 94 ? -4.058 -7.372 14.289 1.00 98.62 94 ALA A O 1
ATOM 645 N N . GLU A 1 95 ? -5.961 -8.281 15.090 1.00 98.81 95 GLU A N 1
ATOM 646 C CA . GLU A 1 95 ? -6.088 -9.392 14.150 1.00 98.81 95 GLU A CA 1
ATOM 647 C C . GLU A 1 95 ? -7.496 -9.355 13.545 1.00 98.81 95 GLU A C 1
ATOM 649 O O . GLU A 1 95 ? -8.490 -9.465 14.262 1.00 98.81 95 GLU A O 1
ATOM 654 N N . VAL A 1 96 ? -7.588 -9.169 12.231 1.00 98.75 96 VAL A N 1
ATOM 655 C CA . VAL A 1 96 ? -8.852 -9.041 11.496 1.00 98.75 96 VAL A CA 1
ATOM 656 C C . VAL A 1 96 ? -8.904 -10.120 10.425 1.00 98.75 96 VAL A C 1
ATOM 658 O O . VAL A 1 96 ? -8.066 -10.136 9.524 1.00 98.75 96 VAL A O 1
ATOM 661 N N . ILE A 1 97 ? -9.878 -11.022 10.523 1.00 98.56 97 ILE A N 1
ATOM 662 C CA . ILE A 1 97 ? -10.016 -12.183 9.641 1.00 98.56 97 ILE A CA 1
ATOM 663 C C . ILE A 1 97 ? -11.425 -12.209 9.048 1.00 98.56 97 ILE A C 1
ATOM 665 O O . ILE A 1 97 ? -12.392 -12.347 9.793 1.00 98.56 97 ILE A O 1
ATOM 669 N N . GLY A 1 98 ? -11.536 -12.125 7.720 1.00 98.12 98 GLY A N 1
ATOM 670 C CA . GLY A 1 98 ? -12.806 -12.275 6.992 1.00 98.12 98 GLY A CA 1
ATOM 671 C C . GLY A 1 98 ? -13.729 -11.051 7.016 1.00 98.12 98 GLY A C 1
ATOM 672 O O . GLY A 1 98 ? -14.843 -11.118 6.506 1.00 98.12 98 GLY A O 1
ATOM 673 N N . ALA A 1 99 ? -13.299 -9.943 7.623 1.00 98.38 99 ALA A N 1
ATOM 674 C CA . ALA A 1 99 ? -14.155 -8.782 7.823 1.00 98.38 99 ALA A CA 1
ATOM 675 C C . ALA A 1 99 ? -14.328 -7.946 6.548 1.00 98.38 99 ALA A C 1
ATOM 677 O O . ALA A 1 99 ? -13.394 -7.768 5.761 1.00 98.38 99 ALA A O 1
ATOM 678 N N . THR A 1 100 ? -15.507 -7.344 6.418 1.00 98.56 100 THR A N 1
ATOM 679 C CA . THR A 1 100 ? -15.778 -6.292 5.435 1.00 98.56 100 THR A CA 1
ATOM 680 C C . THR A 1 100 ? -15.649 -4.922 6.095 1.00 98.56 100 THR A C 1
ATOM 682 O O . THR A 1 100 ? -16.297 -4.655 7.106 1.00 98.56 100 THR A O 1
ATOM 685 N N . ILE A 1 101 ? -14.851 -4.026 5.516 1.00 98.44 101 ILE A N 1
ATOM 686 C CA . ILE A 1 101 ? -14.610 -2.674 6.025 1.00 98.44 101 ILE A CA 1
ATOM 687 C C . ILE A 1 101 ? -14.987 -1.656 4.946 1.00 98.44 101 ILE A C 1
ATOM 689 O O . ILE A 1 101 ? -14.433 -1.654 3.847 1.00 98.44 101 ILE A O 1
ATOM 693 N N . LYS A 1 102 ? -15.941 -0.775 5.250 1.00 95.94 102 LYS A N 1
ATOM 694 C CA . LYS A 1 102 ? -16.545 0.151 4.286 1.00 95.94 102 LYS A CA 1
ATOM 695 C C . LYS A 1 102 ? -16.488 1.602 4.759 1.00 95.94 102 LYS A C 1
ATOM 697 O O . LYS A 1 102 ? -16.699 1.902 5.932 1.00 95.94 102 LYS A O 1
ATOM 702 N N . GLY A 1 103 ? -16.247 2.505 3.815 1.00 90.38 103 GLY A N 1
ATOM 703 C CA . GLY A 1 103 ? -16.483 3.942 3.976 1.00 90.38 103 GLY A CA 1
ATOM 704 C C . GLY A 1 103 ? -17.772 4.403 3.288 1.00 90.38 103 GLY A C 1
ATOM 705 O O . GLY A 1 103 ? -18.574 3.588 2.826 1.00 90.38 103 GLY A O 1
ATOM 706 N N . ASN A 1 104 ? -17.943 5.722 3.158 1.00 81.19 104 ASN A N 1
ATOM 707 C CA . ASN A 1 104 ? -19.119 6.345 2.531 1.00 81.19 104 ASN A CA 1
ATOM 708 C C . ASN A 1 104 ? -18.897 6.867 1.097 1.00 81.19 104 ASN A C 1
ATOM 710 O O . ASN A 1 104 ? -19.465 7.875 0.689 1.00 81.19 104 ASN A O 1
ATOM 714 N N . GLY A 1 105 ? -18.050 6.205 0.308 1.00 64.81 105 GLY A N 1
ATOM 715 C CA . GLY A 1 105 ? -18.024 6.418 -1.146 1.00 64.81 105 GLY A CA 1
ATOM 716 C C . GLY A 1 105 ? -16.855 7.234 -1.698 1.00 64.81 105 GLY A C 1
ATOM 717 O O . GLY A 1 105 ? -16.965 7.719 -2.818 1.00 64.81 105 GLY A O 1
ATOM 718 N N . GLY A 1 106 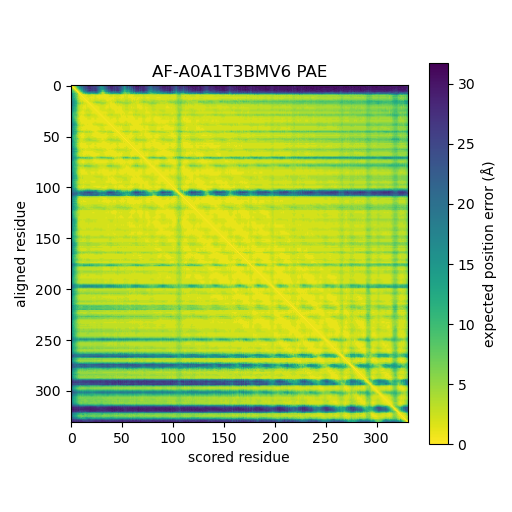? -15.745 7.351 -0.957 1.00 58.00 106 GLY A N 1
ATOM 719 C CA . GLY A 1 106 ? -14.369 7.555 -1.460 1.00 58.00 106 GLY A CA 1
ATOM 720 C C . GLY A 1 106 ? -14.026 8.762 -2.362 1.00 58.00 106 GLY A C 1
ATOM 721 O O . GLY A 1 106 ? -12.849 8.997 -2.615 1.00 58.00 106 GLY A O 1
ATOM 722 N N . ARG A 1 107 ? -14.985 9.540 -2.873 1.00 59.94 107 ARG A N 1
ATOM 723 C CA . ARG A 1 107 ? -14.729 10.578 -3.892 1.00 59.94 107 ARG A CA 1
ATOM 724 C C . ARG A 1 107 ? -14.387 11.958 -3.332 1.00 59.94 107 ARG A C 1
ATOM 726 O O . ARG A 1 107 ? -13.898 12.794 -4.080 1.00 59.94 107 ARG A O 1
ATOM 733 N N . SER A 1 108 ? -14.633 12.203 -2.046 1.00 62.34 108 SER A N 1
ATOM 734 C CA . SER A 1 108 ? -14.286 13.456 -1.370 1.00 62.34 108 SER A CA 1
ATOM 735 C C . SER A 1 108 ? -13.958 13.178 0.099 1.00 62.34 108 SER A C 1
ATOM 737 O O . SER A 1 108 ? -14.748 12.539 0.795 1.00 62.34 108 SER A O 1
ATOM 739 N N . GLY A 1 109 ? -12.776 13.605 0.557 1.00 79.44 109 GLY A N 1
ATOM 740 C CA . GLY A 1 109 ? -12.300 13.434 1.936 1.00 79.44 109 GLY A CA 1
ATOM 741 C C . GLY A 1 109 ? -11.016 12.606 2.076 1.00 79.44 109 GLY A C 1
ATOM 742 O O . GLY A 1 109 ? -10.298 12.362 1.110 1.00 79.44 109 GLY A O 1
ATOM 743 N N . THR A 1 110 ? -10.715 12.187 3.308 1.00 92.12 110 THR A N 1
ATOM 744 C CA . THR A 1 110 ? -9.491 11.446 3.683 1.00 92.12 110 THR A CA 1
ATOM 745 C C . THR A 1 110 ? -9.806 10.110 4.359 1.00 92.12 110 THR A C 1
ATOM 747 O O . THR A 1 110 ? -8.989 9.583 5.116 1.00 92.12 110 THR A O 1
ATOM 750 N N . SER A 1 111 ? -10.999 9.564 4.093 1.00 95.56 111 SER A N 1
ATOM 751 C CA . SER A 1 111 ? -11.485 8.326 4.703 1.00 95.56 111 SER A CA 1
ATOM 752 C C . SER A 1 111 ? -10.555 7.139 4.461 1.00 95.56 111 SER A C 1
ATOM 754 O O . SER A 1 111 ? -9.950 7.000 3.391 1.00 95.56 111 SER A O 1
ATOM 756 N N . LYS A 1 112 ? -10.448 6.273 5.470 1.00 97.44 112 LYS A N 1
ATOM 757 C CA . LYS A 1 112 ? -9.542 5.122 5.474 1.00 97.44 112 LYS A CA 1
ATOM 758 C C . LYS A 1 112 ? -10.301 3.846 5.817 1.00 97.44 112 LYS A C 1
ATOM 760 O O . LYS A 1 112 ? -11.144 3.847 6.710 1.00 97.44 112 LYS A O 1
ATOM 765 N N . GLY A 1 113 ? -9.976 2.739 5.159 1.00 97.94 113 GLY A N 1
ATOM 766 C CA . GLY A 1 113 ? -10.438 1.424 5.598 1.00 97.94 113 GLY A CA 1
ATOM 767 C C . GLY A 1 113 ? -9.752 1.051 6.905 1.00 97.94 113 GLY A C 1
ATOM 768 O O . GLY A 1 113 ? -10.391 0.960 7.952 1.00 97.94 113 GLY A O 1
ATOM 769 N N . VAL A 1 114 ? -8.427 0.920 6.848 1.00 98.75 114 VAL A N 1
ATOM 770 C CA . VAL A 1 114 ? -7.577 0.633 8.009 1.00 98.75 114 VAL A CA 1
ATOM 771 C C . VAL A 1 114 ? -6.487 1.693 8.148 1.00 98.75 114 VAL A C 1
ATOM 773 O O . VAL A 1 114 ? -5.805 2.031 7.181 1.00 98.75 114 VAL A O 1
ATOM 776 N N . GLU A 1 115 ? -6.300 2.199 9.363 1.00 98.81 115 GLU A N 1
ATOM 777 C CA . GLU A 1 115 ? -5.231 3.126 9.730 1.00 98.81 115 GLU A CA 1
ATOM 778 C C . GLU A 1 115 ? -4.340 2.509 10.809 1.00 98.81 115 GLU A C 1
ATOM 780 O O . GLU A 1 115 ? -4.827 2.126 11.874 1.00 98.81 115 GLU A O 1
ATOM 785 N N . VAL A 1 116 ? -3.032 2.451 10.549 1.00 98.88 116 VAL A N 1
ATOM 786 C CA . VAL A 1 116 ? -2.037 1.914 11.483 1.00 98.88 116 VAL A CA 1
ATOM 787 C C . VAL A 1 116 ? -0.954 2.952 11.761 1.00 98.88 116 VAL A C 1
ATOM 789 O O . VAL A 1 116 ? -0.185 3.347 10.880 1.00 98.88 116 VAL A O 1
A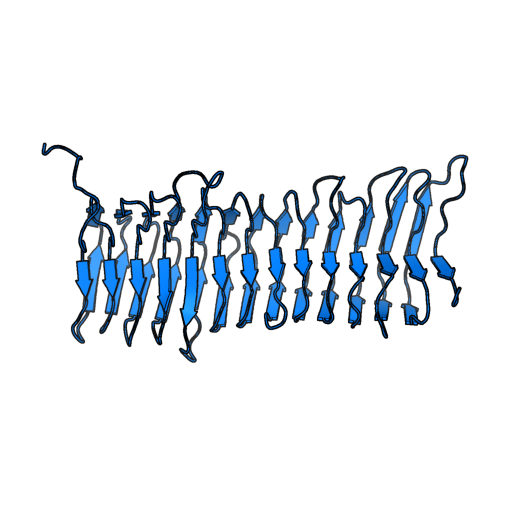TOM 792 N N . ASN A 1 117 ? -0.892 3.373 13.021 1.00 98.62 117 ASN A N 1
ATOM 793 C CA . ASN A 1 117 ? 0.126 4.261 13.566 1.00 98.62 117 ASN A CA 1
ATOM 794 C C . ASN A 1 117 ? 0.503 3.803 14.982 1.00 98.62 117 ASN A C 1
ATOM 796 O O . ASN A 1 117 ? 0.255 4.492 15.975 1.00 98.62 117 ASN A O 1
ATOM 800 N N . THR A 1 118 ? 1.057 2.595 15.078 1.00 98.31 118 THR A N 1
ATOM 801 C CA . THR A 1 118 ? 1.399 1.964 16.358 1.00 98.31 118 THR A CA 1
ATOM 802 C C . THR A 1 118 ? 2.906 1.797 16.525 1.00 98.31 118 THR A C 1
ATOM 804 O O . THR A 1 118 ? 3.640 1.561 15.569 1.00 98.31 118 THR A O 1
ATOM 807 N N . SER A 1 119 ? 3.386 1.925 17.760 1.00 97.12 119 SER A N 1
ATOM 808 C CA . SER A 1 119 ? 4.726 1.536 18.200 1.00 97.12 119 SER A CA 1
ATOM 809 C C . SER A 1 119 ? 4.788 0.123 18.779 1.00 97.12 119 SER A C 1
ATOM 811 O O . SER A 1 119 ? 5.817 -0.241 19.350 1.00 97.12 119 SER A O 1
ATOM 813 N N . SER A 1 120 ? 3.706 -0.656 18.685 1.00 96.81 120 SER A N 1
ATOM 814 C CA . SER A 1 120 ? 3.733 -2.075 19.031 1.00 96.81 120 SER A CA 1
ATOM 815 C C . SER A 1 120 ? 4.822 -2.795 18.231 1.00 96.81 120 SER A C 1
ATOM 817 O O . SER A 1 120 ? 5.036 -2.511 17.052 1.00 96.81 120 SER A O 1
ATOM 819 N N . LYS A 1 121 ? 5.509 -3.739 18.882 1.00 95.44 121 LYS A N 1
ATOM 820 C CA . LYS A 1 121 ? 6.456 -4.649 18.219 1.00 95.44 121 LYS A CA 1
ATOM 821 C C . LYS A 1 121 ? 5.748 -5.812 17.517 1.00 95.44 121 LYS A C 1
ATOM 823 O O . LYS A 1 121 ? 6.380 -6.532 16.754 1.00 95.44 121 LYS A O 1
ATOM 828 N N . GLU A 1 122 ? 4.465 -6.015 17.807 1.00 96.81 122 GLU A N 1
ATOM 829 C CA . GLU A 1 122 ? 3.647 -7.053 17.188 1.00 96.81 122 GLU A CA 1
ATOM 830 C C . GLU A 1 122 ? 2.982 -6.544 15.912 1.00 96.81 122 GLU A C 1
ATOM 832 O O . GLU A 1 122 ? 2.673 -5.360 15.774 1.00 96.81 122 GLU A O 1
ATOM 837 N N . GLU A 1 123 ? 2.744 -7.469 14.987 1.00 97.06 123 GLU A N 1
ATOM 838 C CA . GLU A 1 123 ? 2.123 -7.176 13.702 1.00 97.06 123 GLU A CA 1
ATOM 839 C C . GLU A 1 123 ? 0.616 -6.938 13.848 1.00 97.06 123 GLU A C 1
ATOM 841 O O . GLU A 1 123 ? -0.087 -7.711 14.504 1.00 97.06 123 GLU A O 1
ATOM 846 N N . VAL A 1 124 ? 0.097 -5.930 13.145 1.00 98.75 124 VAL A N 1
ATOM 847 C CA . VAL A 1 124 ? -1.331 -5.867 12.810 1.00 98.75 124 VAL A CA 1
ATOM 848 C C . VAL A 1 124 ? -1.589 -6.842 11.664 1.00 98.75 124 VAL A C 1
ATOM 850 O O . VAL A 1 124 ? -0.946 -6.749 10.617 1.00 98.75 124 VAL A O 1
ATOM 853 N N . LYS A 1 125 ? -2.526 -7.774 11.845 1.00 98.88 125 LYS A N 1
ATOM 854 C CA . LYS A 1 125 ? -2.823 -8.826 10.863 1.00 98.88 125 LYS A CA 1
ATOM 855 C C . LYS A 1 125 ? -4.175 -8.595 10.205 1.00 98.88 125 LYS A C 1
ATOM 857 O O . LYS A 1 125 ? -5.186 -8.515 10.897 1.00 98.88 125 LYS A O 1
ATOM 862 N N . LEU A 1 126 ? -4.191 -8.555 8.876 1.00 98.88 126 LEU A N 1
ATOM 863 C CA . LEU A 1 126 ? -5.395 -8.491 8.050 1.00 98.88 126 LEU A CA 1
ATOM 864 C C . LEU A 1 126 ? -5.423 -9.729 7.146 1.00 98.88 126 LEU A C 1
ATOM 866 O O . LEU A 1 126 ? -4.524 -9.921 6.329 1.00 98.88 126 LEU A O 1
ATOM 870 N N . THR A 1 127 ? -6.422 -10.593 7.295 1.00 98.81 127 THR A N 1
ATOM 871 C CA . THR A 1 127 ? -6.533 -11.837 6.519 1.00 98.81 127 THR A CA 1
ATOM 872 C C . THR A 1 127 ? -7.897 -11.936 5.857 1.00 98.81 127 THR A C 1
ATOM 874 O O . THR A 1 127 ? -8.911 -11.859 6.546 1.00 98.81 127 THR A O 1
ATOM 877 N N . ASN A 1 128 ? -7.930 -12.143 4.539 1.00 98.56 128 ASN A N 1
ATOM 878 C CA . ASN A 1 128 ? -9.165 -12.248 3.750 1.00 98.56 128 ASN A CA 1
ATOM 879 C C . ASN A 1 128 ? -10.143 -11.090 4.016 1.00 98.56 128 ASN A C 1
ATOM 881 O O . ASN A 1 128 ? -11.325 -11.314 4.259 1.00 98.56 128 ASN A O 1
ATOM 885 N N . VAL A 1 129 ? -9.636 -9.858 4.040 1.00 98.69 129 VAL A N 1
ATOM 886 C CA . VAL A 1 129 ? -10.464 -8.667 4.287 1.00 98.69 129 VAL A CA 1
ATOM 887 C C . VAL A 1 129 ? -10.974 -8.073 2.977 1.00 98.69 129 VAL A C 1
ATOM 889 O O . VAL A 1 129 ? -10.249 -8.061 1.983 1.00 98.69 129 VAL A O 1
ATOM 892 N N . ASP A 1 130 ? -12.192 -7.537 2.986 1.00 98.56 130 ASP A N 1
ATOM 893 C CA . ASP A 1 130 ? -12.744 -6.754 1.873 1.00 98.56 130 ASP A CA 1
ATOM 894 C C . ASP A 1 130 ? -12.863 -5.290 2.305 1.00 98.56 130 ASP A C 1
ATOM 896 O O . ASP A 1 130 ? -13.645 -4.953 3.195 1.00 98.56 130 ASP A O 1
ATOM 900 N N . ILE A 1 131 ? -12.051 -4.422 1.705 1.00 98.19 131 ILE A N 1
ATOM 901 C CA . ILE A 1 131 ? -12.014 -2.991 1.994 1.00 98.19 131 ILE A CA 1
ATOM 902 C C . ILE A 1 131 ? -12.519 -2.229 0.776 1.00 98.19 131 ILE A C 1
ATOM 904 O O . ILE A 1 131 ? -11.925 -2.316 -0.298 1.00 98.19 131 ILE A O 1
ATOM 908 N N . SER A 1 132 ? -13.571 -1.427 0.952 1.00 96.50 132 SER A N 1
ATOM 909 C CA . SER A 1 132 ? -14.171 -0.667 -0.149 1.00 96.50 132 SER A CA 1
ATOM 910 C C . SER A 1 132 ? -14.746 0.690 0.262 1.00 96.50 132 SER A C 1
ATOM 912 O O . SER A 1 132 ? -14.932 0.993 1.442 1.00 96.50 132 SER A O 1
ATOM 914 N N . LYS A 1 133 ? -15.058 1.531 -0.737 1.00 94.38 133 LYS A N 1
ATOM 915 C CA . LYS A 1 133 ? -15.733 2.836 -0.565 1.00 94.38 133 LYS A CA 1
ATOM 916 C C . LYS A 1 133 ? -14.963 3.844 0.306 1.00 94.38 133 LYS A C 1
ATOM 918 O O . LYS A 1 133 ? -15.571 4.709 0.940 1.00 94.38 133 LYS A O 1
ATOM 923 N N . VAL A 1 134 ? -13.638 3.753 0.315 1.00 94.75 134 VAL A N 1
ATOM 924 C CA . VAL A 1 134 ? -12.722 4.620 1.072 1.00 94.75 134 VAL A CA 1
ATOM 925 C C . VAL A 1 134 ? -11.731 5.299 0.135 1.00 94.75 134 VAL A C 1
ATOM 927 O O . VAL A 1 134 ? -11.422 4.758 -0.926 1.00 94.75 134 VAL A O 1
ATOM 930 N N . MET A 1 135 ? -11.219 6.466 0.533 1.00 95.12 135 MET A N 1
ATOM 931 C CA . MET A 1 135 ? -10.152 7.143 -0.213 1.00 95.12 135 MET A CA 1
ATOM 932 C C . MET A 1 135 ? -8.837 6.361 -0.109 1.00 95.12 135 MET A C 1
ATOM 934 O O . MET A 1 135 ? -8.150 6.156 -1.111 1.00 95.12 135 MET A O 1
ATOM 938 N N . TYR A 1 136 ? -8.517 5.884 1.096 1.00 96.25 136 TYR A N 1
ATOM 939 C CA . TYR A 1 136 ? -7.356 5.043 1.370 1.00 96.25 136 TYR A CA 1
ATOM 940 C C . TYR A 1 136 ? -7.800 3.667 1.857 1.00 96.25 136 TYR A C 1
ATOM 942 O O . TYR A 1 136 ? -8.531 3.569 2.838 1.00 96.25 136 TYR A O 1
ATOM 950 N N . GLY A 1 137 ? -7.347 2.593 1.218 1.00 97.31 137 GLY A N 1
ATOM 951 C CA . GLY A 1 137 ? -7.695 1.238 1.649 1.00 97.31 137 GLY A CA 1
ATOM 952 C C . GLY A 1 137 ? -7.039 0.910 2.986 1.00 97.31 137 GLY A C 1
ATOM 953 O O . GLY A 1 137 ? -7.702 0.841 4.022 1.00 97.31 137 GLY A O 1
ATOM 954 N N . VAL A 1 138 ? -5.714 0.786 2.965 1.00 98.62 138 VAL A N 1
ATOM 955 C CA . VAL A 1 138 ? -4.875 0.615 4.156 1.00 98.62 138 VAL A CA 1
ATOM 956 C C . VAL A 1 138 ? -3.814 1.711 4.183 1.00 98.62 138 VAL A C 1
ATOM 958 O O . VAL A 1 138 ? -3.089 1.911 3.208 1.00 98.62 138 VAL A O 1
ATOM 961 N N . SER A 1 139 ? -3.716 2.424 5.303 1.00 98.56 139 SER A N 1
ATOM 962 C CA . SER A 1 139 ? -2.761 3.511 5.519 1.00 98.56 139 SER A CA 1
ATOM 963 C C . SER A 1 139 ? -1.866 3.200 6.712 1.00 98.56 139 SER A C 1
ATOM 965 O O . SER A 1 139 ? -2.356 3.052 7.831 1.00 98.56 139 SER A O 1
ATOM 967 N N . VAL A 1 140 ? -0.555 3.163 6.485 1.00 98.88 140 VAL A N 1
ATOM 968 C CA . VAL A 1 140 ? 0.458 2.848 7.498 1.00 98.88 140 VAL A CA 1
ATOM 969 C C . VAL A 1 140 ? 1.467 3.986 7.579 1.00 98.88 140 VAL A C 1
ATOM 971 O O . VAL A 1 140 ? 2.098 4.348 6.583 1.00 98.88 140 VAL A O 1
ATOM 974 N N . SER A 1 141 ? 1.604 4.569 8.768 1.00 98.62 141 SER A N 1
ATOM 975 C CA . SER A 1 141 ? 2.633 5.574 9.070 1.00 98.62 141 SER A CA 1
ATOM 976 C C . SER A 1 141 ? 3.663 5.075 10.084 1.00 98.62 141 SER A C 1
ATOM 978 O O . SER A 1 141 ? 4.785 5.581 10.113 1.00 98.62 141 SER A O 1
ATOM 980 N N . LYS A 1 142 ? 3.312 4.068 10.895 1.00 98.44 142 LYS A N 1
ATOM 981 C CA . LYS A 1 142 ? 4.201 3.418 11.866 1.00 98.44 142 LYS A CA 1
ATOM 982 C C . LYS A 1 142 ? 3.713 2.003 12.185 1.00 98.44 142 LYS A C 1
ATOM 984 O O . LYS A 1 142 ? 2.510 1.753 12.170 1.00 98.44 142 LYS A O 1
ATOM 989 N N . GLY A 1 143 ? 4.642 1.121 12.545 1.00 98.38 143 GLY A N 1
ATOM 990 C CA . GLY A 1 143 ? 4.367 -0.259 12.944 1.00 98.38 143 GLY A CA 1
ATOM 991 C C . GLY A 1 143 ? 4.565 -1.252 11.801 1.00 98.38 143 GLY A C 1
ATOM 992 O O . GLY A 1 143 ? 5.021 -0.880 10.716 1.00 98.38 143 GLY A O 1
ATOM 993 N N . THR A 1 144 ? 4.223 -2.512 12.064 1.00 98.69 144 THR A N 1
ATOM 994 C CA . THR A 1 144 ? 4.331 -3.611 11.097 1.00 98.69 144 THR A CA 1
ATOM 995 C C . THR A 1 144 ? 2.946 -4.165 10.790 1.00 98.69 144 THR A C 1
ATOM 997 O O . THR A 1 144 ? 2.186 -4.478 11.707 1.00 98.69 144 THR A O 1
ATOM 1000 N N . VAL A 1 145 ? 2.610 -4.296 9.506 1.00 98.94 145 VAL A N 1
ATOM 1001 C CA . VAL A 1 145 ? 1.321 -4.828 9.047 1.00 98.94 145 VAL A CA 1
ATOM 1002 C C . VAL A 1 145 ? 1.543 -6.026 8.135 1.00 98.94 145 VAL A C 1
ATOM 1004 O O . VAL A 1 145 ? 2.305 -5.954 7.169 1.00 98.94 145 VAL A O 1
ATOM 1007 N N . LYS A 1 146 ? 0.829 -7.115 8.414 1.00 98.88 146 LYS A N 1
ATOM 1008 C CA . LYS A 1 146 ? 0.778 -8.303 7.567 1.00 98.88 146 LYS A CA 1
ATOM 1009 C C . LYS A 1 146 ? -0.616 -8.453 6.974 1.00 98.88 146 LYS A C 1
ATOM 1011 O O . LYS A 1 146 ? -1.593 -8.608 7.703 1.00 98.88 146 LYS A O 1
ATOM 1016 N N . ILE A 1 147 ? -0.691 -8.425 5.652 1.00 98.88 147 ILE A N 1
ATOM 1017 C CA . ILE A 1 147 ? -1.915 -8.595 4.875 1.00 98.88 147 ILE A CA 1
ATOM 1018 C C . ILE A 1 147 ? -1.810 -9.928 4.134 1.00 98.88 147 ILE A C 1
ATOM 1020 O O . ILE A 1 147 ? -0.777 -10.218 3.533 1.00 98.88 147 ILE A O 1
ATOM 1024 N N . SER A 1 148 ? -2.831 -10.778 4.188 1.00 98.69 148 SER A N 1
ATOM 1025 C CA . SER A 1 148 ? -2.735 -12.095 3.551 1.00 98.69 148 SER A CA 1
ATOM 1026 C C . SER A 1 148 ? -4.060 -12.681 3.089 1.00 98.69 148 SER A C 1
ATOM 1028 O O . SER A 1 148 ? -5.128 -12.321 3.581 1.00 98.69 148 SER A O 1
ATOM 1030 N N . GLY A 1 149 ? -3.964 -13.635 2.169 1.00 98.19 149 GLY A N 1
ATOM 1031 C CA . GLY A 1 149 ? -5.073 -14.467 1.727 1.00 98.19 149 GLY A CA 1
ATOM 1032 C C . GLY A 1 149 ? -5.657 -14.007 0.397 1.00 98.19 149 GLY A C 1
ATOM 1033 O O . GLY A 1 149 ? -5.867 -12.816 0.169 1.00 98.19 149 GLY A O 1
ATOM 1034 N N . GLU A 1 150 ? -5.932 -14.977 -0.475 1.00 97.44 150 GLU A N 1
ATOM 1035 C CA . GLU A 1 150 ? -6.348 -14.756 -1.869 1.00 97.44 150 GLU A CA 1
ATOM 1036 C C . GLU A 1 150 ? -7.681 -14.015 -2.006 1.00 97.44 150 GLU A C 1
ATOM 1038 O O . GLU A 1 150 ? -7.945 -13.381 -3.025 1.00 97.44 150 GLU A O 1
ATOM 1043 N N . LEU A 1 151 ? -8.520 -14.067 -0.968 1.00 97.19 151 LEU A N 1
ATOM 1044 C CA . LEU A 1 151 ? -9.800 -13.362 -0.938 1.00 97.19 151 LEU A CA 1
ATOM 1045 C C . LEU A 1 151 ? -9.660 -11.903 -0.497 1.00 97.19 151 LEU A C 1
ATOM 1047 O O . LEU A 1 151 ? -10.648 -11.172 -0.536 1.00 97.19 151 LEU A O 1
ATOM 1051 N N . THR A 1 152 ? -8.465 -11.465 -0.089 1.00 98.69 152 THR A N 1
ATOM 1052 C CA . THR A 1 152 ? -8.244 -10.075 0.310 1.00 98.69 152 THR A CA 1
ATOM 1053 C C . THR A 1 152 ? -8.425 -9.138 -0.878 1.00 98.69 152 THR A C 1
ATOM 1055 O O . THR A 1 152 ? -7.746 -9.258 -1.903 1.00 98.69 152 THR A O 1
ATOM 1058 N N . LYS A 1 153 ? -9.310 -8.155 -0.712 1.00 98.50 153 LYS A N 1
ATOM 1059 C CA . LYS A 1 153 ? -9.613 -7.127 -1.706 1.00 98.50 153 LYS A CA 1
ATOM 1060 C C . LYS A 1 153 ? -9.485 -5.753 -1.075 1.00 98.50 153 LYS A C 1
ATOM 1062 O O . LYS A 1 153 ? -10.118 -5.459 -0.068 1.00 98.50 153 LYS A O 1
ATOM 1067 N N . ILE A 1 154 ? -8.670 -4.906 -1.689 1.00 98.19 154 ILE A N 1
ATOM 1068 C CA . ILE A 1 154 ? -8.504 -3.510 -1.297 1.00 98.19 154 ILE A CA 1
ATOM 1069 C C . ILE A 1 154 ? -8.904 -2.648 -2.497 1.00 98.19 154 ILE A C 1
ATOM 1071 O O . ILE A 1 154 ? -8.120 -2.461 -3.427 1.00 98.19 154 ILE A O 1
ATOM 1075 N N . ALA A 1 155 ? -10.142 -2.159 -2.488 1.00 95.25 155 ALA A N 1
ATOM 1076 C CA . ALA A 1 155 ? -10.741 -1.328 -3.531 1.00 95.25 155 ALA A CA 1
ATOM 1077 C C . ALA A 1 155 ? -10.958 0.096 -3.000 1.00 95.25 155 ALA A C 1
ATOM 1079 O O . ALA A 1 155 ? -12.019 0.442 -2.472 1.00 95.25 155 ALA A O 1
ATOM 1080 N N . ALA A 1 156 ? -9.909 0.912 -3.080 1.00 93.75 156 ALA A N 1
ATOM 1081 C CA . ALA A 1 156 ? -9.946 2.298 -2.628 1.00 93.75 156 ALA A CA 1
ATOM 1082 C C . ALA A 1 156 ? -9.848 3.242 -3.819 1.00 93.75 156 ALA A C 1
ATOM 1084 O O . ALA A 1 156 ? -8.972 3.088 -4.666 1.00 93.75 156 ALA A O 1
ATOM 1085 N N . THR A 1 157 ? -10.689 4.267 -3.831 1.00 92.00 157 THR A N 1
ATOM 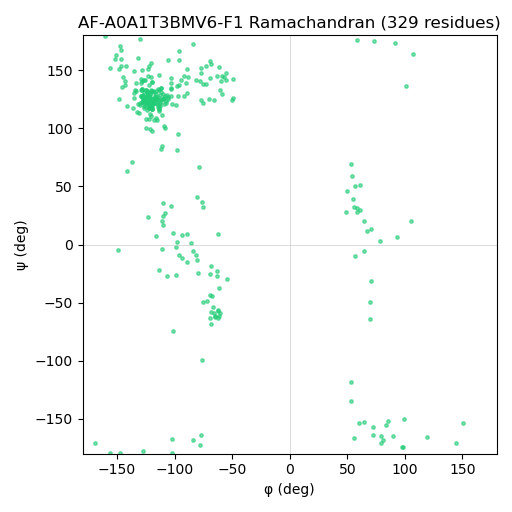1086 C CA . THR A 1 157 ? -10.830 5.192 -4.962 1.00 92.00 157 THR A CA 1
ATOM 1087 C C . THR A 1 157 ? -9.605 6.085 -5.168 1.00 92.00 157 THR A C 1
ATOM 1089 O O . THR A 1 157 ? -9.391 6.578 -6.274 1.00 92.00 157 THR A O 1
ATOM 1092 N N . GLY A 1 158 ? -8.823 6.325 -4.110 1.00 92.69 158 GLY A N 1
ATOM 1093 C CA . GLY A 1 158 ? -7.617 7.150 -4.130 1.00 92.69 158 GLY A CA 1
ATOM 1094 C C . GLY A 1 158 ? -6.338 6.328 -4.164 1.00 92.69 158 GLY A C 1
ATOM 1095 O O . GLY A 1 158 ? -5.685 6.241 -5.199 1.00 92.69 158 GLY A O 1
ATOM 1096 N N . THR A 1 159 ? -5.991 5.731 -3.023 1.00 95.12 159 THR A N 1
ATOM 1097 C CA . THR A 1 159 ? -4.814 4.867 -2.867 1.00 95.12 159 THR A CA 1
ATOM 1098 C C . THR A 1 159 ? -5.221 3.582 -2.161 1.00 95.12 159 THR A C 1
ATOM 1100 O O . THR A 1 159 ? -5.676 3.612 -1.020 1.00 95.12 159 THR A O 1
ATOM 1103 N N . GLY A 1 160 ? -5.014 2.433 -2.802 1.00 96.44 160 GLY A N 1
ATOM 1104 C CA . GLY A 1 160 ? -5.303 1.135 -2.196 1.00 96.44 160 GLY A CA 1
ATOM 1105 C C . GLY A 1 160 ? -4.451 0.893 -0.954 1.00 96.44 160 GLY A C 1
ATOM 1106 O O . GLY A 1 160 ? -4.976 0.729 0.146 1.00 96.44 160 GLY A O 1
ATOM 1107 N N . LEU A 1 161 ? -3.130 0.952 -1.117 1.00 98.19 161 LEU A N 1
ATOM 1108 C CA . LEU A 1 161 ? -2.174 0.772 -0.025 1.00 98.19 161 LEU A CA 1
ATOM 1109 C C . LEU A 1 161 ? -1.214 1.963 0.060 1.00 98.19 161 LEU A C 1
ATOM 1111 O O . LEU A 1 161 ? -0.484 2.241 -0.888 1.00 98.19 161 LEU A O 1
ATOM 1115 N N . SER A 1 162 ? -1.218 2.663 1.193 1.00 98.19 162 SER A N 1
ATOM 1116 C CA . SER A 1 162 ? -0.362 3.821 1.465 1.00 98.19 162 SER A CA 1
ATOM 1117 C C . SER A 1 162 ? 0.585 3.515 2.623 1.00 98.19 162 SER A C 1
ATOM 1119 O O . SER A 1 162 ? 0.156 3.449 3.774 1.00 98.19 162 SER A O 1
ATOM 1121 N N . VAL A 1 163 ? 1.875 3.356 2.329 1.00 98.62 163 VAL A N 1
ATOM 1122 C CA . VAL A 1 163 ? 2.931 3.055 3.307 1.00 98.62 163 VAL A CA 1
ATOM 1123 C C . VAL A 1 163 ? 3.848 4.266 3.423 1.00 98.62 163 VAL A C 1
ATOM 1125 O O . VAL A 1 163 ? 4.881 4.346 2.766 1.00 98.62 163 VAL A O 1
ATOM 1128 N N . GLN A 1 164 ? 3.445 5.250 4.224 1.00 98.00 164 GLN A N 1
ATOM 1129 C CA . GLN A 1 164 ? 4.215 6.488 4.413 1.00 98.00 164 GLN A CA 1
ATOM 1130 C C . GLN A 1 164 ? 5.384 6.298 5.390 1.00 98.00 164 GLN A C 1
ATOM 1132 O O . GLN A 1 164 ? 6.378 7.015 5.309 1.00 98.00 164 GLN A O 1
ATOM 1137 N N . GLY A 1 165 ? 5.259 5.307 6.272 1.00 94.81 165 GLY A N 1
ATOM 1138 C CA . GLY A 1 165 ? 6.291 4.810 7.173 1.00 94.81 165 GLY A CA 1
ATOM 1139 C C . GLY A 1 165 ? 5.928 3.405 7.659 1.00 94.81 165 GLY A C 1
ATOM 1140 O O . GLY A 1 165 ? 4.882 2.864 7.293 1.00 94.81 165 GLY A O 1
ATOM 1141 N N . GLY A 1 166 ? 6.781 2.807 8.490 1.00 98.25 166 GLY A N 1
ATOM 1142 C CA . GLY A 1 166 ? 6.584 1.435 8.963 1.00 98.25 166 GLY A CA 1
ATOM 1143 C C . GLY A 1 166 ? 6.847 0.384 7.881 1.00 98.25 166 GLY A C 1
ATOM 1144 O O . GLY A 1 166 ? 7.491 0.652 6.867 1.00 98.25 166 GLY A O 1
ATOM 1145 N N . THR A 1 167 ? 6.384 -0.842 8.121 1.00 98.81 167 THR A N 1
ATOM 1146 C CA . THR A 1 167 ? 6.610 -1.987 7.228 1.00 98.81 167 THR A CA 1
ATOM 1147 C C . THR A 1 167 ? 5.304 -2.700 6.919 1.00 98.81 167 THR A C 1
ATOM 1149 O O . THR A 1 167 ? 4.533 -3.014 7.824 1.00 98.81 167 THR A O 1
ATOM 1152 N N . VAL A 1 168 ? 5.070 -2.996 5.642 1.00 98.94 168 VAL A N 1
ATOM 1153 C CA . VAL A 1 168 ? 3.925 -3.793 5.198 1.00 98.94 168 VAL A CA 1
ATOM 1154 C C . VAL A 1 168 ? 4.401 -4.974 4.368 1.00 98.94 168 VAL A C 1
ATOM 1156 O O . VAL A 1 168 ? 5.197 -4.817 3.446 1.00 98.94 168 VAL A O 1
ATOM 1159 N N . THR A 1 169 ? 3.874 -6.156 4.677 1.00 98.94 169 THR A N 1
ATOM 1160 C CA . THR A 1 169 ? 3.957 -7.334 3.808 1.00 98.94 169 THR A CA 1
ATOM 1161 C C . THR A 1 169 ? 2.554 -7.745 3.396 1.00 98.94 169 THR A C 1
ATOM 1163 O O . THR A 1 169 ? 1.703 -7.944 4.263 1.00 98.94 169 THR A O 1
ATOM 1166 N N . MET A 1 170 ? 2.312 -7.889 2.094 1.00 98.81 170 MET A N 1
ATOM 1167 C CA . MET A 1 170 ? 1.066 -8.431 1.558 1.00 98.81 170 MET A CA 1
ATOM 1168 C C . MET A 1 170 ? 1.336 -9.669 0.706 1.00 98.81 170 MET A C 1
ATOM 1170 O O . MET A 1 170 ? 2.120 -9.599 -0.239 1.00 98.81 170 MET A O 1
ATOM 1174 N N . THR A 1 171 ? 0.658 -10.775 1.013 1.00 98.81 171 THR A N 1
ATOM 1175 C CA . THR A 1 171 ? 0.756 -12.033 0.257 1.00 98.81 171 THR A CA 1
ATOM 1176 C C . THR A 1 171 ? -0.613 -12.442 -0.287 1.00 98.81 171 THR A C 1
ATOM 1178 O O . THR A 1 171 ? -1.532 -12.718 0.490 1.00 98.81 171 THR A O 1
ATOM 1181 N N . GLY A 1 172 ? -0.728 -12.515 -1.613 1.00 98.50 172 GLY A N 1
ATOM 1182 C CA . GLY A 1 172 ? -1.969 -12.826 -2.324 1.00 98.50 172 GLY A CA 1
ATOM 1183 C C . GLY A 1 172 ? -2.990 -11.682 -2.313 1.00 98.50 172 GLY A C 1
ATOM 1184 O O . GLY A 1 17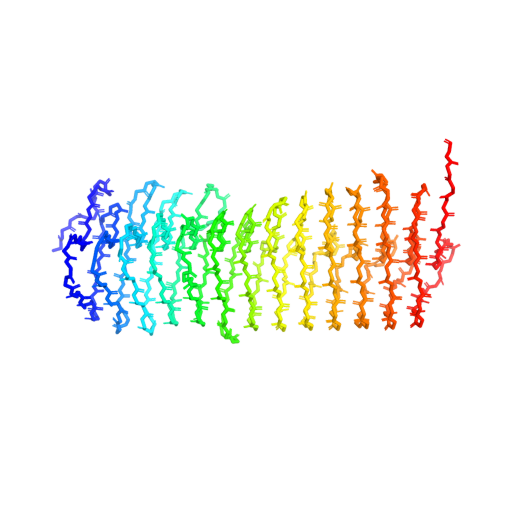2 ? -2.801 -10.639 -1.679 1.00 98.50 172 GLY A O 1
ATOM 1185 N N . GLY A 1 173 ? -4.090 -11.882 -3.037 1.00 98.56 173 GLY A N 1
ATOM 1186 C CA . GLY A 1 173 ? -5.189 -10.918 -3.121 1.00 98.56 173 GLY A CA 1
ATOM 1187 C C . GLY A 1 173 ? -4.961 -9.768 -4.111 1.00 98.56 173 GLY A C 1
ATOM 1188 O O . GLY A 1 173 ? -4.064 -9.787 -4.964 1.00 98.56 173 GLY A O 1
ATOM 1189 N N . THR A 1 174 ? -5.828 -8.758 -4.026 1.00 98.62 174 THR A N 1
ATOM 1190 C CA . THR A 1 174 ? -5.916 -7.691 -5.034 1.00 98.62 174 THR A CA 1
ATOM 1191 C C . THR A 1 174 ? -5.972 -6.295 -4.427 1.00 98.62 174 THR A C 1
ATOM 1193 O O . THR A 1 174 ? -6.710 -6.049 -3.472 1.00 98.62 174 THR A O 1
ATOM 1196 N N . ILE A 1 175 ? -5.248 -5.370 -5.052 1.00 98.44 175 ILE A N 1
ATOM 1197 C CA . ILE A 1 175 ? -5.353 -3.927 -4.855 1.00 98.44 175 ILE A CA 1
ATOM 1198 C C . ILE A 1 175 ? -5.916 -3.343 -6.153 1.00 98.44 175 ILE A C 1
ATOM 1200 O O . ILE A 1 175 ? -5.356 -3.555 -7.231 1.00 98.44 175 ILE A O 1
ATOM 1204 N N . SER A 1 176 ? -7.036 -2.636 -6.066 1.00 94.19 176 SER A N 1
ATOM 1205 C CA . SER A 1 176 ? -7.757 -2.106 -7.227 1.00 94.19 176 SER A CA 1
ATOM 1206 C C . SER A 1 176 ? -8.113 -0.632 -7.049 1.00 94.19 176 SER A C 1
ATOM 1208 O O . SER A 1 176 ? -8.123 -0.120 -5.928 1.00 94.19 176 SER A O 1
ATOM 1210 N N . GLU A 1 177 ? -8.387 0.034 -8.173 1.00 87.69 177 GLU A N 1
ATOM 1211 C CA . GLU A 1 177 ? -8.730 1.459 -8.305 1.00 87.69 177 GLU A CA 1
ATOM 1212 C C . GLU A 1 177 ? -7.562 2.427 -8.015 1.00 87.69 177 GLU A C 1
ATOM 1214 O O . GLU A 1 177 ? -7.108 3.123 -8.930 1.00 87.69 177 GLU A O 1
ATOM 1219 N N . GLY A 1 178 ? -7.044 2.454 -6.783 1.00 87.00 178 GLY A N 1
ATOM 1220 C CA . GLY A 1 178 ? -6.117 3.489 -6.301 1.00 87.00 178 GLY A CA 1
ATOM 1221 C C . GLY A 1 178 ? -4.615 3.176 -6.373 1.00 87.00 178 GLY A C 1
ATOM 1222 O O . GLY A 1 178 ? -3.785 4.057 -6.138 1.00 87.00 178 GLY A O 1
ATOM 1223 N N . GLY A 1 179 ? -4.229 1.938 -6.685 1.00 94.88 179 GLY A N 1
ATOM 1224 C CA . GLY A 1 179 ? -2.818 1.535 -6.720 1.00 94.88 179 GLY A CA 1
ATOM 1225 C C . GLY A 1 179 ? -2.115 1.585 -5.358 1.00 94.88 179 GLY A C 1
ATOM 1226 O O . GLY A 1 179 ? -2.739 1.429 -4.303 1.00 94.88 179 GLY A O 1
ATOM 1227 N N . VAL A 1 180 ? -0.798 1.793 -5.383 1.00 98.00 180 VAL A N 1
ATOM 1228 C CA . VAL A 1 180 ? 0.088 1.758 -4.208 1.00 98.00 180 VAL A CA 1
ATOM 1229 C C . VAL A 1 180 ? 0.896 3.052 -4.089 1.00 98.00 180 VAL A C 1
ATOM 1231 O O . VAL A 1 180 ? 1.381 3.580 -5.089 1.00 98.00 180 VAL A O 1
ATOM 1234 N N . SER A 1 181 ? 1.090 3.537 -2.860 1.00 97.88 181 SER A N 1
ATOM 1235 C CA . SER A 1 181 ? 1.982 4.654 -2.538 1.00 97.88 181 SER A CA 1
ATOM 1236 C C . SER A 1 181 ? 2.972 4.275 -1.436 1.00 97.88 181 SER A C 1
ATOM 1238 O O . SER A 1 181 ? 2.561 3.770 -0.389 1.00 97.88 181 SER A O 1
ATOM 1240 N N . VAL A 1 182 ? 4.260 4.556 -1.651 1.00 98.56 182 VAL A N 1
ATOM 1241 C CA . VAL A 1 182 ? 5.335 4.358 -0.667 1.00 98.56 182 VAL A CA 1
ATOM 1242 C C . VAL A 1 182 ? 6.044 5.687 -0.384 1.00 98.56 182 VAL A C 1
ATOM 1244 O O . VAL A 1 182 ? 6.474 6.414 -1.287 1.00 98.56 182 VAL A O 1
ATOM 1247 N N . GLY A 1 183 ? 6.116 6.028 0.899 1.00 98.31 183 GLY A N 1
ATOM 1248 C CA . GLY A 1 183 ? 6.796 7.205 1.422 1.00 98.31 183 GLY A CA 1
ATOM 1249 C C . GLY A 1 183 ? 8.293 6.978 1.623 1.00 98.31 183 GLY A C 1
ATOM 1250 O O . GLY A 1 183 ? 8.787 5.856 1.565 1.00 98.31 183 GLY A O 1
ATOM 1251 N N . LYS A 1 184 ? 9.015 8.054 1.945 1.00 97.75 184 LYS A N 1
ATOM 1252 C CA . LYS A 1 184 ? 10.481 8.062 2.117 1.00 97.75 184 LYS A CA 1
ATOM 1253 C C . LYS A 1 184 ? 11.026 7.033 3.114 1.00 97.75 184 LYS A C 1
ATOM 1255 O O . LYS A 1 184 ? 12.163 6.602 2.969 1.00 97.75 184 LYS A O 1
ATOM 1260 N N . THR A 1 185 ? 10.249 6.680 4.135 1.00 97.81 185 THR A N 1
ATOM 1261 C CA . THR A 1 185 ? 10.648 5.748 5.205 1.00 97.81 185 THR A CA 1
ATOM 1262 C C . THR A 1 185 ? 9.802 4.476 5.225 1.00 97.81 185 THR A C 1
ATOM 1264 O O . THR A 1 185 ? 9.896 3.687 6.164 1.00 97.81 185 THR A O 1
ATOM 1267 N N . GLY A 1 186 ? 8.939 4.292 4.223 1.00 98.69 186 GLY A N 1
ATOM 1268 C CA . GLY A 1 186 ? 8.086 3.119 4.109 1.00 98.69 186 GLY A CA 1
ATOM 1269 C C . GLY A 1 186 ? 8.833 1.932 3.511 1.00 98.69 186 GLY A C 1
ATOM 1270 O O . GLY A 1 186 ? 9.595 2.086 2.555 1.00 98.69 186 GLY A O 1
ATOM 1271 N N . THR A 1 187 ? 8.550 0.743 4.039 1.00 98.88 187 THR A N 1
ATOM 1272 C CA . THR A 1 187 ? 9.008 -0.531 3.475 1.00 98.88 187 THR A CA 1
ATOM 1273 C C . THR A 1 187 ? 7.801 -1.368 3.083 1.00 98.88 187 THR A C 1
ATOM 1275 O O . THR A 1 187 ? 6.967 -1.696 3.930 1.00 98.88 187 THR A O 1
ATOM 1278 N N . LEU A 1 188 ? 7.705 -1.740 1.809 1.00 98.88 188 LEU A N 1
ATOM 1279 C CA . LEU A 1 188 ? 6.607 -2.543 1.284 1.00 98.88 188 LEU A CA 1
ATOM 1280 C C . LEU A 1 188 ? 7.122 -3.780 0.547 1.00 98.88 188 LEU A C 1
ATOM 1282 O O . LEU A 1 188 ? 7.896 -3.663 -0.401 1.00 98.88 188 LEU A O 1
ATOM 1286 N N . MET A 1 189 ? 6.613 -4.950 0.934 1.00 98.88 189 MET A N 1
ATOM 1287 C CA . MET A 1 189 ? 6.756 -6.195 0.184 1.00 98.88 189 MET A CA 1
ATOM 1288 C C . MET A 1 189 ? 5.391 -6.702 -0.292 1.00 98.88 189 MET A C 1
ATOM 1290 O O . MET A 1 189 ? 4.484 -6.897 0.517 1.00 98.88 189 MET A O 1
ATOM 1294 N N . LEU A 1 190 ? 5.257 -6.947 -1.594 1.00 98.88 190 LEU A N 1
ATOM 1295 C CA . LEU A 1 190 ? 4.101 -7.609 -2.200 1.00 98.88 190 LEU A CA 1
ATOM 1296 C C . LEU A 1 190 ? 4.523 -8.966 -2.769 1.00 98.88 190 LEU A C 1
ATOM 1298 O O . LEU A 1 190 ? 5.508 -9.050 -3.498 1.00 98.88 190 LEU A O 1
ATOM 1302 N N . GLU A 1 191 ? 3.767 -10.020 -2.490 1.00 98.88 191 GLU A N 1
ATOM 1303 C CA . GLU A 1 191 ? 4.025 -11.351 -3.035 1.00 98.88 191 GLU A CA 1
ATOM 1304 C C . GLU A 1 191 ? 2.763 -11.966 -3.641 1.00 98.88 191 GLU A C 1
ATOM 1306 O O . GLU A 1 191 ? 1.765 -12.153 -2.950 1.00 98.88 191 GLU A O 1
ATOM 1311 N N . GLY A 1 192 ? 2.790 -12.277 -4.940 1.00 98.62 192 GLY A N 1
ATOM 1312 C CA . GLY A 1 192 ? 1.631 -12.857 -5.634 1.00 98.62 192 GLY A CA 1
ATOM 1313 C C . GLY A 1 192 ? 0.406 -11.933 -5.695 1.00 98.62 192 GLY A C 1
ATOM 1314 O O . GLY A 1 192 ? -0.707 -12.403 -5.894 1.00 98.62 192 GLY A O 1
ATOM 1315 N N . VAL A 1 193 ? 0.598 -10.623 -5.524 1.00 98.81 193 VAL A N 1
ATOM 1316 C CA . VAL A 1 193 ? -0.483 -9.626 -5.489 1.00 98.81 193 VAL A CA 1
ATOM 1317 C C . VAL A 1 193 ? -0.793 -9.111 -6.894 1.00 98.81 193 VAL A C 1
ATOM 1319 O O . VAL A 1 193 ? 0.110 -8.900 -7.710 1.00 98.81 193 VAL A O 1
ATOM 1322 N N . THR A 1 194 ? -2.070 -8.847 -7.173 1.00 98.56 194 THR A N 1
ATOM 1323 C CA . THR A 1 194 ? -2.472 -8.061 -8.351 1.00 98.56 194 THR A CA 1
ATOM 1324 C C . THR A 1 194 ? -2.747 -6.617 -7.954 1.00 98.56 194 THR A C 1
ATOM 1326 O O . THR A 1 194 ? -3.643 -6.353 -7.157 1.00 98.56 194 THR A O 1
ATOM 1329 N N . VAL A 1 195 ? -2.005 -5.683 -8.543 1.00 98.50 195 VAL A N 1
ATOM 1330 C CA . VAL A 1 195 ? -2.211 -4.238 -8.424 1.00 98.50 195 VAL A CA 1
ATOM 1331 C C . VAL A 1 195 ? -2.810 -3.722 -9.727 1.00 98.50 195 VAL A C 1
ATOM 1333 O O . VAL A 1 195 ? -2.276 -3.961 -10.813 1.00 98.50 195 VAL A O 1
ATOM 1336 N N . SER A 1 196 ? -3.931 -3.019 -9.625 1.00 94.31 196 SER A N 1
ATOM 1337 C CA . SER A 1 196 ? -4.627 -2.415 -10.758 1.00 94.31 196 SER A CA 1
ATOM 1338 C C . SER A 1 196 ? -5.204 -1.053 -10.390 1.00 94.31 196 SER A C 1
ATOM 1340 O O . SER A 1 196 ? -5.512 -0.798 -9.225 1.00 94.31 196 SER A O 1
ATOM 1342 N N . GLY A 1 197 ? -5.366 -0.182 -11.380 1.00 83.44 197 GLY A N 1
ATOM 1343 C CA . GLY A 1 197 ? -5.960 1.135 -11.182 1.00 83.44 197 GLY A CA 1
ATOM 1344 C C . GLY A 1 197 ? -5.331 2.203 -12.062 1.00 83.44 197 GLY A C 1
ATOM 1345 O O . GLY A 1 197 ? -4.512 1.913 -12.934 1.00 83.44 197 GLY A O 1
ATOM 1346 N N . ASN A 1 198 ? -5.696 3.455 -11.795 1.00 81.06 198 ASN A N 1
ATOM 1347 C CA . ASN A 1 198 ? -5.145 4.612 -12.513 1.00 81.06 198 ASN A CA 1
ATOM 1348 C C . ASN A 1 198 ? -3.661 4.844 -12.199 1.00 81.06 198 ASN A C 1
ATOM 1350 O O . ASN A 1 198 ? -2.954 5.533 -12.930 1.00 81.06 198 ASN A O 1
ATOM 1354 N N . ASN A 1 199 ? -3.187 4.264 -11.097 1.00 80.62 199 ASN A N 1
ATOM 1355 C CA . ASN A 1 199 ? -1.815 4.350 -10.632 1.00 80.62 199 ASN A CA 1
ATOM 1356 C C . ASN A 1 199 ? -1.335 2.919 -10.373 1.00 80.62 199 ASN A C 1
ATOM 1358 O O . ASN A 1 199 ? -2.059 2.145 -9.748 1.00 80.62 199 ASN A O 1
ATOM 1362 N N . GLY A 1 200 ? -0.139 2.559 -10.841 1.00 94.50 200 GLY A N 1
ATOM 1363 C CA . GLY A 1 200 ? 0.498 1.311 -10.430 1.00 94.50 200 GLY A CA 1
ATOM 1364 C C . GLY A 1 200 ? 1.082 1.462 -9.025 1.00 94.50 200 GLY A C 1
ATOM 1365 O O . GLY A 1 200 ? 0.363 1.410 -8.027 1.00 94.50 200 GLY A O 1
ATOM 1366 N N . VAL A 1 201 ? 2.386 1.703 -8.949 1.00 97.62 201 VAL A N 1
ATOM 1367 C CA . VAL A 1 201 ? 3.119 1.951 -7.704 1.00 97.62 201 VAL A CA 1
ATOM 1368 C C . VAL A 1 201 ? 3.796 3.312 -7.793 1.00 97.62 201 VAL A C 1
ATOM 1370 O O . VAL A 1 201 ? 4.566 3.554 -8.716 1.00 97.62 201 VAL A O 1
ATOM 1373 N N . ARG A 1 202 ? 3.525 4.199 -6.835 1.00 97.19 202 ARG A N 1
ATOM 1374 C CA . ARG A 1 202 ? 4.176 5.510 -6.712 1.00 97.19 202 ARG A CA 1
ATOM 1375 C C . ARG A 1 202 ? 5.055 5.559 -5.481 1.00 97.19 202 ARG A C 1
ATOM 1377 O O . ARG A 1 202 ? 4.621 5.181 -4.394 1.00 97.19 202 ARG A O 1
ATOM 1384 N N . MET A 1 203 ? 6.255 6.087 -5.633 1.00 97.19 203 MET A N 1
ATOM 1385 C CA . MET A 1 203 ? 7.251 6.119 -4.579 1.00 97.19 203 MET A CA 1
ATOM 1386 C C . MET A 1 203 ? 7.916 7.484 -4.515 1.00 97.19 203 MET A C 1
ATOM 1388 O O . MET A 1 203 ? 8.406 8.002 -5.512 1.00 97.19 203 MET A O 1
ATOM 1392 N N . SER A 1 204 ? 7.968 8.042 -3.309 1.00 96.69 204 SER A N 1
ATOM 1393 C CA . SER A 1 204 ? 8.757 9.248 -3.008 1.00 96.69 204 SER A CA 1
ATOM 1394 C C . SER A 1 204 ? 10.115 8.924 -2.369 1.00 96.69 204 SER A C 1
ATOM 1396 O O . SER A 1 204 ? 10.853 9.833 -1.990 1.00 96.69 204 SER A O 1
ATOM 1398 N N . GLY A 1 205 ? 10.421 7.633 -2.222 1.00 96.12 205 GLY A N 1
ATOM 1399 C CA . GLY A 1 205 ? 11.619 7.059 -1.620 1.00 96.12 205 GLY A CA 1
ATOM 1400 C C . GLY A 1 205 ? 11.295 5.702 -0.988 1.00 96.12 205 GLY A C 1
ATOM 1401 O O . GLY A 1 205 ? 10.334 5.051 -1.399 1.00 96.12 205 GLY A O 1
ATOM 1402 N N . GLY A 1 206 ? 12.059 5.299 0.028 1.00 97.75 206 GLY A N 1
ATOM 1403 C CA . GLY A 1 206 ? 11.811 4.059 0.770 1.00 97.75 206 GLY A CA 1
ATOM 1404 C C . GLY A 1 206 ? 12.146 2.800 -0.033 1.00 97.75 206 GLY A C 1
ATOM 1405 O O . GLY A 1 206 ? 12.935 2.842 -0.981 1.00 97.75 206 GLY A O 1
ATOM 1406 N N . THR A 1 207 ? 11.539 1.675 0.350 1.00 98.69 207 THR A N 1
ATOM 1407 C CA . THR A 1 207 ? 11.838 0.358 -0.234 1.00 98.69 207 THR A CA 1
ATOM 1408 C C . THR A 1 207 ? 10.555 -0.314 -0.703 1.00 98.69 207 THR A C 1
ATOM 1410 O O . THR A 1 207 ? 9.604 -0.486 0.064 1.00 98.69 207 THR A O 1
ATOM 1413 N N . PHE A 1 208 ? 10.556 -0.759 -1.955 1.00 98.81 208 PHE A N 1
ATOM 1414 C CA . PHE A 1 208 ? 9.487 -1.552 -2.540 1.00 98.81 208 PHE A CA 1
ATOM 1415 C C . PHE A 1 208 ? 10.053 -2.818 -3.166 1.00 98.81 208 PHE A C 1
ATOM 1417 O O . PHE A 1 208 ? 10.891 -2.773 -4.069 1.00 98.81 208 PHE A O 1
ATOM 1424 N N . LYS A 1 209 ? 9.551 -3.959 -2.703 1.00 98.88 209 LYS A N 1
ATOM 1425 C CA . LYS A 1 209 ? 9.830 -5.265 -3.281 1.00 98.88 209 LYS A CA 1
ATOM 1426 C C . LYS A 1 209 ? 8.530 -5.913 -3.734 1.00 98.88 209 LYS A C 1
ATOM 1428 O O . LYS A 1 209 ? 7.572 -5.988 -2.969 1.00 98.88 209 LYS A O 1
ATOM 1433 N N . MET A 1 210 ? 8.514 -6.442 -4.948 1.00 98.88 210 MET A N 1
ATOM 1434 C CA . MET A 1 210 ? 7.426 -7.277 -5.434 1.00 98.88 210 MET A CA 1
ATOM 1435 C C . MET A 1 210 ? 7.973 -8.585 -5.996 1.00 98.88 210 MET A C 1
ATOM 1437 O O . MET A 1 210 ? 8.882 -8.577 -6.824 1.00 98.88 210 MET A O 1
ATOM 1441 N N . ILE A 1 211 ? 7.424 -9.702 -5.524 1.00 98.88 211 ILE A N 1
ATOM 1442 C CA . ILE A 1 211 ? 7.786 -11.059 -5.938 1.00 98.88 211 ILE A CA 1
ATOM 1443 C C . ILE A 1 211 ? 6.542 -11.713 -6.525 1.00 98.88 211 ILE A C 1
ATOM 1445 O O . ILE A 1 211 ? 5.555 -11.922 -5.820 1.00 98.88 211 ILE A O 1
ATOM 1449 N N . ARG A 1 212 ? 6.589 -12.087 -7.802 1.00 98.56 212 ARG A N 1
ATOM 1450 C CA . ARG A 1 212 ? 5.435 -12.589 -8.558 1.00 98.56 212 ARG A CA 1
ATOM 1451 C C . ARG A 1 212 ? 4.286 -11.566 -8.586 1.00 98.56 212 ARG A C 1
ATOM 1453 O O . ARG A 1 212 ? 4.324 -10.506 -7.963 1.00 98.56 212 ARG A O 1
ATOM 1460 N N . GLY A 1 213 ? 3.229 -11.890 -9.319 1.00 98.38 213 GLY A N 1
ATOM 1461 C CA . GLY A 1 213 ? 2.045 -11.041 -9.425 1.00 98.38 213 GLY A CA 1
ATOM 1462 C C . GLY A 1 213 ? 2.126 -10.033 -10.569 1.00 98.38 213 GLY A C 1
ATOM 1463 O O . GLY A 1 213 ? 2.915 -10.179 -11.510 1.00 98.38 213 GLY A O 1
ATOM 1464 N N . LYS A 1 214 ? 1.240 -9.036 -10.526 1.00 98.62 214 LYS A N 1
ATOM 1465 C CA . LYS A 1 214 ? 0.986 -8.161 -11.672 1.00 98.62 214 LYS A CA 1
ATOM 1466 C C . LYS A 1 214 ? 0.731 -6.719 -11.262 1.00 98.62 214 LYS A C 1
ATOM 1468 O O . LYS A 1 214 ? -0.011 -6.469 -10.320 1.00 98.62 214 LYS A O 1
ATOM 1473 N N . ILE A 1 215 ? 1.260 -5.788 -12.048 1.00 98.56 215 ILE A N 1
ATOM 1474 C CA . ILE A 1 215 ? 0.904 -4.370 -12.035 1.00 98.56 215 ILE A CA 1
ATOM 1475 C C . ILE A 1 215 ? 0.233 -4.049 -13.376 1.00 98.56 215 ILE A C 1
ATOM 1477 O O . ILE A 1 215 ? 0.819 -4.229 -14.446 1.00 98.56 215 ILE A O 1
ATOM 1481 N N . THR A 1 216 ? -1.022 -3.610 -13.333 1.00 96.81 216 THR A N 1
ATOM 1482 C CA . THR A 1 216 ? -1.797 -3.232 -14.525 1.00 96.81 216 THR A CA 1
ATOM 1483 C C . THR A 1 216 ? -2.218 -1.774 -14.424 1.00 96.81 216 THR A C 1
ATOM 1485 O O . THR A 1 216 ? -2.964 -1.418 -13.516 1.00 96.81 216 THR A O 1
ATOM 1488 N N . GLY A 1 217 ? -1.738 -0.944 -15.347 1.00 92.38 217 GLY A N 1
ATOM 1489 C CA . GLY A 1 217 ? -2.090 0.472 -15.407 1.00 92.38 217 GLY A CA 1
ATOM 1490 C C . GLY A 1 217 ? -3.393 0.766 -16.151 1.00 92.38 217 GLY A C 1
ATOM 1491 O O . GLY A 1 217 ? -4.158 -0.141 -16.494 1.00 92.38 217 GLY A O 1
ATOM 1492 N N . SER A 1 218 ? -3.602 2.053 -16.435 1.00 90.56 218 SER A N 1
ATOM 1493 C CA . SER A 1 218 ? -4.754 2.599 -17.168 1.00 90.56 218 SER A CA 1
ATOM 1494 C C . SER A 1 218 ? -4.402 3.078 -18.580 1.00 90.56 218 SER A C 1
ATOM 1496 O O . SER A 1 218 ? -5.018 4.011 -19.084 1.00 90.56 218 SER A O 1
ATOM 1498 N N . GLU A 1 219 ? -3.369 2.495 -19.191 1.00 88.81 219 GLU A N 1
ATOM 1499 C CA . GLU A 1 219 ? -2.810 2.832 -20.514 1.00 88.81 219 GLU A CA 1
ATOM 1500 C C . GLU A 1 219 ? -2.070 4.177 -20.577 1.00 88.81 219 GLU A C 1
ATOM 1502 O O . GLU A 1 219 ? -1.053 4.277 -21.259 1.00 88.81 219 GLU A O 1
ATOM 1507 N N . THR A 1 220 ? -2.487 5.159 -19.780 1.00 89.88 220 THR A N 1
ATOM 1508 C CA . THR A 1 220 ? -1.852 6.481 -19.634 1.00 89.88 220 THR A CA 1
ATOM 1509 C C . THR A 1 220 ? -0.952 6.601 -18.402 1.00 89.88 220 THR A C 1
ATOM 1511 O O . THR A 1 220 ? -0.391 7.661 -18.137 1.00 89.88 220 THR A O 1
ATOM 1514 N N . SER A 1 221 ? -0.875 5.550 -17.585 1.00 90.50 221 SER A N 1
ATOM 1515 C CA . SER A 1 221 ? -0.186 5.574 -16.295 1.00 90.50 221 SER A CA 1
ATOM 1516 C C . SER A 1 221 ? 1.243 5.040 -16.388 1.00 90.50 221 SER A C 1
ATOM 1518 O O . SER A 1 221 ? 1.611 4.350 -17.342 1.00 90.50 221 SER A O 1
ATOM 1520 N N . THR A 1 222 ? 2.023 5.285 -15.336 1.00 94.50 222 THR A N 1
ATOM 1521 C CA . THR A 1 222 ? 3.293 4.597 -15.080 1.00 94.50 222 THR A CA 1
ATOM 1522 C C . THR A 1 222 ? 3.045 3.349 -14.228 1.00 94.50 222 THR A C 1
ATOM 1524 O O . THR A 1 222 ? 2.236 3.383 -13.295 1.00 94.50 222 THR A O 1
ATOM 1527 N N . GLY A 1 223 ? 3.720 2.241 -14.543 1.00 96.75 223 GLY A N 1
ATOM 1528 C CA . GLY A 1 223 ? 3.651 1.003 -13.763 1.00 96.75 223 GLY A CA 1
ATOM 1529 C C . GLY A 1 223 ? 4.302 1.161 -12.393 1.00 96.75 223 GLY A C 1
ATOM 1530 O O . GLY A 1 223 ? 3.634 0.993 -11.376 1.00 96.75 223 GLY A O 1
ATOM 1531 N N . VAL A 1 224 ? 5.580 1.536 -12.361 1.00 97.62 224 VAL A N 1
ATOM 1532 C CA . VAL A 1 224 ? 6.295 1.925 -11.134 1.00 97.62 224 VAL A CA 1
ATOM 1533 C C . VAL A 1 224 ? 6.949 3.285 -11.337 1.00 97.62 224 VAL A C 1
ATOM 1535 O O . VAL A 1 224 ? 7.733 3.454 -12.262 1.00 97.62 224 VAL A O 1
ATOM 1538 N N . ASP A 1 225 ? 6.620 4.249 -10.488 1.00 96.25 225 ASP A N 1
ATOM 1539 C CA . ASP A 1 225 ? 7.093 5.630 -10.556 1.00 96.25 225 ASP A CA 1
ATOM 1540 C C . ASP A 1 225 ? 7.852 5.989 -9.276 1.00 96.25 225 ASP A C 1
ATOM 1542 O O . ASP A 1 225 ? 7.253 6.074 -8.202 1.00 96.25 225 ASP A O 1
ATOM 1546 N N . MET A 1 226 ? 9.169 6.163 -9.384 1.00 95.25 226 MET A N 1
ATOM 1547 C CA . MET A 1 226 ? 10.057 6.540 -8.289 1.00 95.25 226 MET A CA 1
ATOM 1548 C C . MET A 1 226 ? 10.550 7.974 -8.482 1.00 95.25 226 MET A C 1
ATOM 1550 O O . MET A 1 226 ? 11.479 8.231 -9.249 1.00 95.25 226 MET A O 1
ATOM 1554 N N . SER A 1 227 ? 9.961 8.911 -7.741 1.00 94.12 227 SER A N 1
ATOM 1555 C CA . SER A 1 227 ? 10.287 10.337 -7.827 1.00 94.12 227 SER A CA 1
ATOM 1556 C C . SER A 1 227 ? 11.339 10.801 -6.812 1.00 94.12 227 SER A C 1
ATOM 1558 O O . SER A 1 227 ? 11.799 11.934 -6.898 1.00 94.12 227 SER A O 1
ATOM 1560 N N . GLY A 1 228 ? 11.689 9.977 -5.819 1.00 92.19 228 GLY A N 1
ATOM 1561 C CA . GLY A 1 228 ? 12.721 10.275 -4.814 1.00 92.19 228 GLY A CA 1
ATOM 1562 C C . GLY A 1 228 ? 13.766 9.165 -4.711 1.00 92.19 228 GLY A C 1
ATOM 1563 O O . GLY A 1 228 ? 13.703 8.189 -5.449 1.00 92.19 228 GLY A O 1
ATOM 1564 N N . LYS A 1 229 ? 14.733 9.299 -3.798 1.00 93.56 229 LYS A N 1
ATOM 1565 C CA . LYS A 1 229 ? 15.790 8.293 -3.614 1.00 93.56 229 LYS A CA 1
ATOM 1566 C C . LYS A 1 229 ? 15.237 7.070 -2.886 1.00 93.56 229 LYS A C 1
ATOM 1568 O O . LYS A 1 229 ? 14.742 7.195 -1.763 1.00 93.56 229 LYS A O 1
ATOM 1573 N N . GLY A 1 230 ? 15.338 5.895 -3.501 1.00 95.44 230 GLY A N 1
ATOM 1574 C CA . GLY A 1 230 ? 14.833 4.656 -2.912 1.00 95.44 230 GLY A CA 1
ATOM 1575 C C . GLY A 1 230 ? 15.269 3.394 -3.648 1.00 95.44 230 GLY A C 1
ATOM 1576 O O . GLY A 1 230 ? 16.113 3.426 -4.546 1.00 95.44 230 GLY A O 1
ATOM 1577 N N . GLU A 1 231 ? 14.676 2.274 -3.247 1.00 97.81 231 GLU A N 1
ATOM 1578 C CA . GLU A 1 231 ? 14.978 0.949 -3.785 1.00 97.81 231 GLU A CA 1
ATOM 1579 C C . GLU A 1 231 ? 13.718 0.268 -4.318 1.00 97.81 231 GLU A C 1
ATOM 1581 O O . GLU A 1 231 ? 12.720 0.119 -3.609 1.00 97.81 231 GLU A O 1
ATOM 1586 N N . VAL A 1 232 ? 13.792 -0.191 -5.565 1.00 98.44 232 VAL A N 1
ATOM 1587 C CA . VAL A 1 232 ? 12.741 -0.961 -6.234 1.00 98.44 232 VAL A CA 1
ATOM 1588 C C . VAL A 1 232 ? 13.305 -2.313 -6.646 1.00 98.44 232 VAL A C 1
ATOM 1590 O O . VAL A 1 232 ? 14.275 -2.381 -7.398 1.00 98.44 232 VAL A O 1
ATOM 1593 N N . THR A 1 233 ? 12.675 -3.398 -6.199 1.00 98.81 233 THR A N 1
ATOM 1594 C CA . THR A 1 233 ? 12.993 -4.766 -6.631 1.00 98.81 233 THR A CA 1
ATOM 1595 C C . THR A 1 233 ? 11.748 -5.464 -7.164 1.00 98.81 233 THR A C 1
ATOM 1597 O O . THR A 1 233 ? 10.778 -5.640 -6.432 1.00 98.81 233 THR A O 1
ATOM 1600 N N . LEU A 1 234 ? 11.790 -5.908 -8.419 1.00 98.81 234 LEU A N 1
ATOM 1601 C CA . LEU A 1 234 ? 10.739 -6.700 -9.057 1.00 98.81 234 LEU A CA 1
ATOM 1602 C C . LEU A 1 234 ? 11.294 -8.077 -9.450 1.00 98.81 234 LEU A C 1
ATOM 1604 O O . LEU A 1 234 ? 12.242 -8.169 -10.226 1.00 98.81 234 LEU A O 1
ATOM 1608 N N . GLU A 1 235 ? 10.707 -9.155 -8.944 1.00 98.81 235 GLU A N 1
ATOM 1609 C CA . GLU A 1 235 ? 11.107 -10.535 -9.247 1.00 98.81 235 GLU A CA 1
ATOM 1610 C C . GLU A 1 235 ? 9.908 -11.291 -9.834 1.00 98.81 235 GLU A C 1
ATOM 1612 O O . GLU A 1 235 ? 8.887 -11.413 -9.168 1.00 98.81 235 GLU A O 1
ATOM 1617 N N . ASP A 1 236 ? 9.995 -11.785 -11.074 1.00 98.69 236 ASP A N 1
ATOM 1618 C CA . ASP A 1 236 ? 8.886 -12.487 -11.761 1.00 98.69 236 ASP A CA 1
ATOM 1619 C C . ASP A 1 236 ? 7.572 -11.679 -11.863 1.00 98.69 236 ASP A C 1
ATOM 1621 O O . ASP A 1 236 ? 6.472 -12.234 -11.842 1.00 98.69 236 ASP A O 1
ATOM 1625 N N . VAL A 1 237 ? 7.674 -10.353 -11.974 1.00 98.81 237 VAL A N 1
ATOM 1626 C CA . VAL A 1 237 ? 6.516 -9.445 -12.037 1.00 98.81 237 VAL A CA 1
ATOM 1627 C C . VAL A 1 237 ? 6.130 -9.137 -13.481 1.00 98.81 237 VAL A C 1
ATOM 1629 O O . VAL A 1 237 ? 6.989 -8.925 -14.341 1.00 98.81 237 VAL A O 1
ATOM 1632 N N . ILE A 1 238 ? 4.824 -9.059 -13.742 1.00 98.69 238 ILE A N 1
ATOM 1633 C CA . ILE A 1 238 ? 4.279 -8.580 -15.018 1.00 98.69 238 ILE A CA 1
ATOM 1634 C C . ILE A 1 238 ? 3.778 -7.143 -14.853 1.00 98.69 238 ILE A C 1
ATOM 1636 O O . ILE A 1 238 ? 2.857 -6.893 -14.078 1.00 98.69 238 ILE A O 1
ATOM 1640 N N . VAL A 1 239 ? 4.328 -6.211 -15.626 1.00 98.06 239 VAL A N 1
ATOM 1641 C CA . VAL A 1 239 ? 3.852 -4.828 -15.751 1.00 98.06 239 VAL A CA 1
ATOM 1642 C C . VAL A 1 239 ? 3.201 -4.658 -17.122 1.00 98.06 239 VAL A C 1
ATOM 1644 O O . VAL A 1 239 ? 3.796 -5.013 -18.139 1.00 98.06 239 VAL A O 1
ATOM 1647 N N . SER A 1 240 ? 1.968 -4.151 -17.175 1.00 95.88 240 SER A N 1
ATOM 1648 C CA . SER A 1 240 ? 1.215 -4.041 -18.436 1.00 95.88 240 SER A CA 1
ATOM 1649 C C . SER A 1 240 ? 0.224 -2.879 -18.451 1.00 95.88 240 SER A C 1
ATOM 1651 O O . SER A 1 240 ? -0.163 -2.394 -17.388 1.00 95.88 240 SER A O 1
ATOM 1653 N N . LYS A 1 241 ? -0.236 -2.491 -19.650 1.00 93.25 241 LYS A N 1
ATOM 1654 C CA . LYS A 1 241 ? -1.210 -1.402 -19.871 1.00 93.25 241 LYS A CA 1
ATOM 1655 C C . LYS A 1 241 ? -0.743 -0.072 -19.280 1.00 93.25 241 LYS A C 1
ATOM 1657 O O . LYS A 1 241 ? -1.453 0.570 -18.515 1.00 93.25 241 LYS A O 1
ATOM 1662 N N . VAL A 1 242 ? 0.483 0.313 -19.598 1.00 92.56 242 VAL A N 1
ATOM 1663 C CA . VAL A 1 242 ? 1.130 1.523 -19.083 1.00 92.56 242 VAL A CA 1
ATOM 1664 C C . VAL A 1 242 ? 1.821 2.255 -20.220 1.00 92.56 242 VAL A C 1
ATOM 1666 O O . VAL A 1 242 ? 2.305 1.616 -21.155 1.00 92.56 242 VAL A O 1
ATOM 1669 N N . THR A 1 243 ? 1.900 3.580 -20.131 1.00 92.25 243 THR A N 1
ATOM 1670 C CA . THR A 1 243 ? 2.773 4.362 -21.016 1.00 92.25 243 THR A CA 1
ATOM 1671 C C . THR A 1 243 ? 4.223 4.130 -20.627 1.00 92.25 243 THR A C 1
ATOM 1673 O O . THR A 1 243 ? 5.030 3.746 -21.466 1.00 92.25 243 THR A O 1
ATOM 1676 N N . THR A 1 244 ? 4.541 4.240 -19.340 1.00 93.38 244 THR A N 1
ATOM 1677 C CA . THR A 1 244 ? 5.888 3.958 -18.840 1.00 93.38 244 THR A CA 1
ATOM 1678 C C . THR A 1 244 ? 5.861 2.727 -17.950 1.00 93.38 244 THR A C 1
ATOM 1680 O O . THR A 1 244 ? 5.102 2.677 -16.985 1.00 93.38 244 THR A O 1
ATOM 1683 N N . GLY A 1 245 ? 6.676 1.718 -18.250 1.00 95.12 245 GLY A N 1
ATOM 1684 C CA . GLY A 1 245 ? 6.790 0.532 -17.400 1.00 95.12 245 GLY A CA 1
ATOM 1685 C C . GLY A 1 245 ? 7.318 0.889 -16.019 1.00 95.12 245 GLY A C 1
ATOM 1686 O O . GLY A 1 245 ? 6.609 0.750 -15.020 1.00 95.12 245 GLY A O 1
ATOM 1687 N N . VAL A 1 246 ? 8.548 1.395 -15.986 1.00 95.94 246 VAL A N 1
ATOM 1688 C CA . VAL A 1 246 ? 9.217 1.882 -14.775 1.00 95.94 246 VAL A CA 1
ATOM 1689 C C . VAL A 1 246 ? 9.860 3.238 -15.049 1.00 95.94 246 VAL A C 1
ATOM 1691 O O . VAL A 1 246 ? 10.547 3.395 -16.055 1.00 95.94 246 VAL A O 1
ATOM 1694 N N . SER A 1 247 ? 9.641 4.203 -14.160 1.00 94.81 247 SER A N 1
ATOM 1695 C CA . SER A 1 247 ? 10.247 5.535 -14.178 1.00 94.81 247 SER A CA 1
ATOM 1696 C C . SER A 1 247 ? 11.076 5.738 -12.913 1.00 94.81 247 SER A C 1
ATOM 1698 O O . SER A 1 247 ? 10.561 5.574 -11.807 1.00 94.81 247 SER A O 1
ATOM 1700 N N . MET A 1 248 ? 12.348 6.091 -13.075 1.00 93.44 248 MET A N 1
ATOM 1701 C CA . MET A 1 248 ? 13.293 6.357 -11.991 1.00 93.44 248 MET A CA 1
ATOM 1702 C C . MET A 1 248 ? 13.822 7.785 -12.131 1.00 93.44 248 MET A C 1
ATOM 1704 O O . MET A 1 248 ? 14.718 8.030 -12.937 1.00 93.44 248 MET A O 1
ATOM 1708 N N . MET A 1 249 ? 13.253 8.712 -11.356 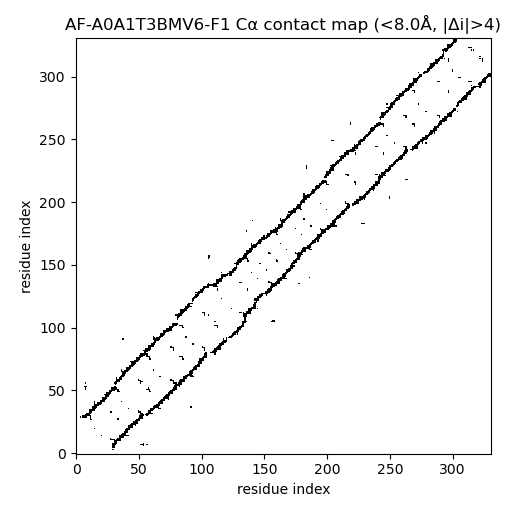1.00 89.56 249 MET A N 1
ATOM 1709 C CA . MET A 1 249 ? 13.593 10.138 -11.404 1.00 89.56 249 MET A CA 1
ATOM 1710 C C . MET A 1 249 ? 14.420 10.638 -10.212 1.00 89.56 249 MET A C 1
ATOM 1712 O O . MET A 1 249 ? 15.141 11.620 -10.319 1.00 89.56 249 MET A O 1
ATOM 1716 N N . GLY A 1 250 ? 14.298 9.997 -9.047 1.00 83.25 250 GLY A N 1
ATOM 1717 C CA . GLY A 1 250 ? 14.796 10.560 -7.785 1.00 83.25 250 GLY A CA 1
ATOM 1718 C C . GLY A 1 250 ? 16.125 10.021 -7.250 1.00 83.25 250 GLY A C 1
ATOM 1719 O O . GLY A 1 250 ? 16.451 10.304 -6.097 1.00 83.25 250 GLY A O 1
ATOM 1720 N N . GLY A 1 251 ? 16.867 9.225 -8.027 1.00 85.31 251 GLY A N 1
ATOM 1721 C CA . GLY A 1 251 ? 18.068 8.517 -7.555 1.00 85.31 251 GLY A CA 1
ATOM 1722 C C . GLY A 1 251 ? 17.785 7.103 -7.017 1.00 85.31 251 GLY A C 1
ATOM 1723 O O . GLY A 1 251 ? 16.633 6.696 -6.846 1.00 85.31 251 GLY A O 1
ATOM 1724 N N . GLY A 1 252 ? 18.844 6.349 -6.700 1.00 92.06 252 GLY A N 1
ATOM 1725 C CA . GLY A 1 252 ? 18.744 5.048 -6.022 1.00 92.06 252 GLY A CA 1
ATOM 1726 C C . GLY A 1 252 ? 18.840 3.835 -6.952 1.00 92.06 252 GLY A C 1
ATOM 1727 O O . GLY A 1 252 ? 19.531 3.870 -7.969 1.00 92.06 252 GLY A O 1
ATOM 1728 N N . THR A 1 253 ? 18.191 2.725 -6.584 1.00 94.88 253 THR A N 1
ATOM 1729 C CA . THR A 1 253 ? 18.369 1.440 -7.285 1.00 94.88 253 THR A CA 1
ATOM 1730 C C . THR A 1 253 ? 17.054 0.868 -7.788 1.00 94.88 253 THR A C 1
ATOM 1732 O O . THR A 1 253 ? 16.099 0.705 -7.029 1.00 94.88 253 THR A O 1
ATOM 1735 N N . PHE A 1 254 ? 17.041 0.467 -9.057 1.00 96.88 254 PHE A N 1
ATOM 1736 C CA . PHE A 1 254 ? 16.015 -0.397 -9.622 1.00 96.88 254 PHE A CA 1
ATOM 1737 C C . PHE A 1 254 ? 16.624 -1.733 -10.043 1.00 96.88 254 PHE A C 1
ATOM 1739 O O . PHE A 1 254 ? 17.567 -1.794 -10.832 1.00 96.88 254 PHE A O 1
ATOM 1746 N N . LYS A 1 255 ? 16.058 -2.824 -9.534 1.00 98.38 255 LYS A N 1
ATOM 1747 C CA . LYS A 1 255 ? 16.389 -4.188 -9.931 1.00 98.38 255 LYS A CA 1
ATOM 1748 C C . LYS A 1 255 ? 15.141 -4.892 -10.441 1.00 98.38 255 LYS A C 1
ATOM 1750 O O . LYS A 1 255 ? 14.127 -4.946 -9.747 1.00 98.38 255 LYS A O 1
ATOM 1755 N N . MET A 1 256 ? 15.245 -5.503 -11.613 1.00 98.44 256 MET A N 1
ATOM 1756 C CA . MET A 1 256 ? 14.245 -6.435 -12.113 1.00 98.44 256 MET A CA 1
ATOM 1757 C C . MET A 1 256 ? 14.908 -7.746 -12.512 1.00 98.44 256 MET A C 1
ATOM 1759 O O . MET A 1 256 ? 15.875 -7.760 -13.273 1.00 98.44 256 MET A O 1
ATOM 1763 N N . THR A 1 257 ? 14.389 -8.851 -11.990 1.00 98.38 257 THR A N 1
ATOM 1764 C CA . THR A 1 257 ? 14.847 -10.197 -12.324 1.00 98.38 257 THR A CA 1
ATOM 1765 C C . THR A 1 257 ? 13.674 -11.004 -12.857 1.00 98.38 257 THR A C 1
ATOM 1767 O O . THR A 1 257 ? 12.699 -11.235 -12.140 1.00 98.38 257 THR A O 1
ATOM 1770 N N . ARG A 1 258 ? 13.789 -11.457 -14.108 1.00 97.56 258 ARG A N 1
ATOM 1771 C CA . ARG A 1 258 ? 12.716 -12.099 -14.877 1.00 97.56 258 ARG A CA 1
ATOM 1772 C C . ARG A 1 258 ? 11.471 -11.203 -14.960 1.00 97.56 258 ARG A C 1
ATOM 1774 O O . ARG A 1 258 ? 11.521 -10.006 -14.685 1.00 97.56 258 ARG A O 1
ATOM 1781 N N . GLY A 1 259 ? 10.350 -11.775 -15.386 1.00 97.94 259 GLY A N 1
ATOM 1782 C CA . GLY A 1 259 ? 9.114 -11.032 -15.598 1.00 97.94 259 GLY A CA 1
ATOM 1783 C C . GLY A 1 259 ? 9.099 -10.252 -16.913 1.00 97.94 259 GLY A C 1
ATOM 1784 O O . GLY A 1 259 ? 9.952 -10.432 -17.791 1.00 97.94 259 GLY A O 1
ATOM 1785 N N . ALA A 1 260 ? 8.080 -9.410 -17.067 1.00 98.06 260 ALA A N 1
ATOM 1786 C CA . ALA A 1 260 ? 7.828 -8.713 -18.319 1.00 98.06 260 ALA A CA 1
ATOM 1787 C C . ALA A 1 260 ? 7.275 -7.303 -18.108 1.00 98.06 260 ALA A C 1
ATOM 1789 O O . ALA A 1 260 ? 6.451 -7.078 -17.226 1.00 98.06 260 ALA A O 1
ATOM 1790 N N . ILE A 1 261 ? 7.678 -6.381 -18.978 1.00 96.38 261 ILE A N 1
ATOM 1791 C CA . ILE A 1 261 ? 7.105 -5.045 -19.118 1.00 96.38 261 ILE A CA 1
ATOM 1792 C C . ILE A 1 261 ? 6.490 -4.948 -20.512 1.00 96.38 261 ILE A C 1
ATOM 1794 O O . ILE A 1 261 ? 7.177 -5.139 -21.515 1.00 96.38 261 ILE A O 1
ATOM 1798 N N . THR A 1 262 ? 5.193 -4.658 -20.578 1.00 94.00 262 THR A N 1
ATOM 1799 C CA . THR A 1 262 ? 4.463 -4.415 -21.830 1.00 94.00 262 THR A CA 1
ATOM 1800 C C . THR A 1 262 ? 3.848 -3.023 -21.803 1.00 94.00 262 THR A C 1
ATOM 1802 O O . THR A 1 262 ? 2.933 -2.759 -21.018 1.00 94.00 262 THR A O 1
ATOM 1805 N N . VAL A 1 263 ? 4.355 -2.136 -22.653 1.00 90.25 263 VAL A N 1
ATOM 1806 C CA . VAL A 1 263 ? 3.879 -0.750 -22.750 1.00 90.25 263 VAL A CA 1
ATOM 1807 C C . VAL A 1 263 ? 2.854 -0.587 -23.865 1.00 90.25 263 VAL A C 1
ATOM 1809 O O . VAL A 1 263 ? 2.780 -1.418 -24.770 1.00 90.25 263 VAL A O 1
ATOM 1812 N N . VAL A 1 264 ? 2.048 0.472 -23.787 1.00 85.38 264 VAL A N 1
ATOM 1813 C CA . VAL A 1 264 ? 1.072 0.808 -24.834 1.00 85.38 264 VAL A CA 1
ATOM 1814 C C . VAL A 1 264 ? 1.750 1.281 -26.116 1.00 85.38 264 VAL A C 1
ATOM 1816 O O . VAL A 1 264 ? 2.894 1.749 -26.116 1.00 85.38 264 VAL A O 1
ATOM 1819 N N . GLU A 1 265 ? 1.017 1.172 -27.220 1.00 74.25 265 GLU A N 1
ATOM 1820 C CA . GLU A 1 265 ? 1.546 1.470 -28.545 1.00 74.25 265 GLU A CA 1
ATOM 1821 C C . GLU A 1 265 ? 1.843 2.971 -28.740 1.00 74.25 265 GLU A C 1
ATOM 1823 O O . GLU A 1 265 ? 1.251 3.841 -28.098 1.00 74.25 265 GLU A O 1
ATOM 1828 N N . ASN A 1 266 ? 2.756 3.286 -29.664 1.00 69.19 266 ASN A N 1
ATOM 1829 C CA . ASN A 1 266 ? 3.021 4.629 -30.216 1.00 69.19 266 ASN A CA 1
ATOM 1830 C C . ASN A 1 266 ? 3.564 5.713 -29.262 1.00 69.19 266 ASN A C 1
ATOM 1832 O O . ASN A 1 266 ? 3.925 6.795 -29.723 1.00 69.19 266 ASN A O 1
ATOM 1836 N N . SER A 1 267 ? 3.675 5.453 -27.958 1.00 71.56 267 SER A N 1
ATOM 1837 C CA . SER A 1 267 ? 4.215 6.440 -27.001 1.00 71.56 267 SER A CA 1
ATOM 1838 C C . SER A 1 267 ? 4.950 5.847 -25.797 1.00 71.56 267 SER A C 1
ATOM 1840 O O . SER A 1 267 ? 5.534 6.597 -25.016 1.00 71.56 267 SER A O 1
ATOM 1842 N N . GLY A 1 268 ? 4.958 4.519 -25.649 1.00 82.31 268 GLY A N 1
ATOM 1843 C CA . GLY A 1 268 ? 5.452 3.887 -24.435 1.00 82.31 268 GLY A CA 1
ATOM 1844 C C . GLY A 1 268 ? 6.976 3.831 -24.283 1.00 82.31 268 GLY A C 1
ATOM 1845 O O . GLY A 1 268 ? 7.713 3.748 -25.271 1.00 82.31 268 GLY A O 1
ATOM 1846 N N . VAL A 1 269 ? 7.431 3.826 -23.027 1.00 90.25 269 VAL A N 1
ATOM 1847 C CA . VAL A 1 269 ? 8.82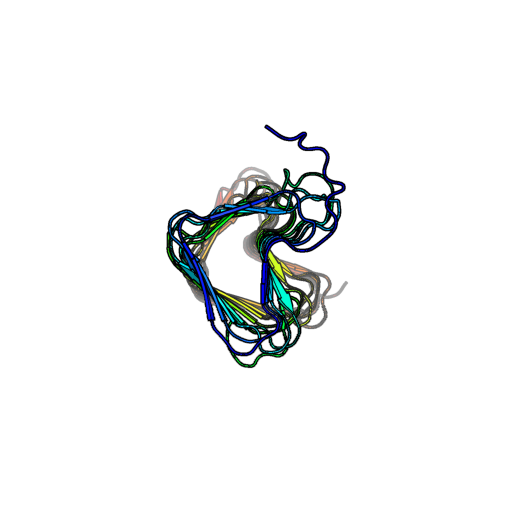7 3.607 -22.617 1.00 90.25 269 VAL A CA 1
ATOM 1848 C C . VAL A 1 269 ? 8.888 2.462 -21.612 1.00 90.25 269 VAL A C 1
ATOM 1850 O O . VAL A 1 269 ? 8.203 2.491 -20.592 1.00 90.25 269 VAL A O 1
ATOM 1853 N N . GLY A 1 270 ? 9.696 1.433 -21.873 1.00 92.50 270 GLY A N 1
ATOM 1854 C CA . GLY A 1 270 ? 9.778 0.274 -20.977 1.00 92.50 270 GLY A CA 1
ATOM 1855 C C . GLY A 1 270 ? 10.349 0.646 -19.607 1.00 92.50 270 GLY A C 1
ATOM 1856 O O . GLY A 1 270 ? 9.659 0.544 -18.593 1.00 92.50 270 GLY A O 1
ATOM 1857 N N . VAL A 1 271 ? 11.596 1.111 -19.585 1.00 94.25 271 VAL A N 1
ATOM 1858 C CA . VAL A 1 271 ? 12.269 1.637 -18.388 1.00 94.25 271 VAL A CA 1
ATOM 1859 C C . VAL A 1 271 ? 12.863 3.000 -18.722 1.00 94.25 271 VAL A C 1
ATOM 1861 O O . VAL A 1 271 ? 13.592 3.116 -19.703 1.00 94.25 271 VAL A O 1
ATOM 1864 N N . SER A 1 272 ? 12.556 4.014 -17.916 1.00 92.88 272 SER A N 1
ATOM 1865 C CA . SER A 1 272 ? 13.057 5.381 -18.064 1.00 92.88 272 SER A CA 1
ATOM 1866 C C . SER A 1 272 ? 13.825 5.803 -16.822 1.00 92.88 272 SER A C 1
ATOM 1868 O O . SER A 1 272 ? 13.336 5.627 -15.705 1.00 92.88 272 SER A O 1
ATOM 1870 N N . VAL A 1 273 ? 15.007 6.374 -17.023 1.00 89.19 273 VAL A N 1
ATOM 1871 C CA . VAL A 1 273 ? 15.888 6.844 -15.953 1.00 89.19 273 VAL A CA 1
ATOM 1872 C C . VAL A 1 273 ? 16.366 8.257 -16.294 1.00 89.19 273 VAL A C 1
ATOM 1874 O O . VAL A 1 273 ? 17.054 8.439 -17.298 1.00 89.19 273 VAL A O 1
ATOM 1877 N N . GLU A 1 274 ? 15.956 9.252 -15.500 1.00 85.25 274 GLU A N 1
ATOM 1878 C CA . GLU A 1 274 ? 16.210 10.688 -15.739 1.00 85.25 274 GLU A CA 1
ATOM 1879 C C . GLU A 1 274 ? 16.393 11.463 -14.429 1.00 85.25 274 GLU A C 1
ATOM 1881 O O . GLU A 1 274 ? 15.854 11.068 -13.412 1.00 85.25 274 GLU A O 1
ATOM 1886 N N . GLY A 1 275 ? 17.130 12.578 -14.422 1.00 71.38 275 GLY A N 1
ATOM 1887 C CA . GLY A 1 275 ? 17.004 13.605 -13.372 1.00 71.38 275 GLY A CA 1
ATOM 1888 C C . GLY A 1 275 ? 17.444 13.263 -11.936 1.00 71.38 275 GLY A C 1
ATOM 1889 O O . GLY A 1 275 ? 17.156 14.055 -11.041 1.00 71.38 275 GLY A O 1
ATOM 1890 N N . GLY A 1 276 ? 18.145 12.147 -11.702 1.00 69.81 276 GLY A N 1
ATOM 1891 C CA . GLY A 1 276 ? 18.627 11.740 -10.375 1.00 69.81 276 GLY A CA 1
ATOM 1892 C C . GLY A 1 276 ? 20.148 11.590 -10.289 1.00 69.81 276 GLY A C 1
ATOM 1893 O O . GLY A 1 276 ? 20.775 11.106 -11.228 1.00 69.81 276 GLY A O 1
ATOM 1894 N N . GLU A 1 277 ? 20.729 11.947 -9.141 1.00 71.62 277 GLU A N 1
ATOM 1895 C CA . GLU A 1 277 ? 22.122 11.624 -8.801 1.00 71.62 277 GLU A CA 1
ATOM 1896 C C . GLU A 1 277 ? 22.242 10.109 -8.545 1.00 71.62 277 GLU A C 1
ATOM 1898 O O . GLU A 1 277 ? 21.496 9.553 -7.732 1.00 71.62 277 GLU A O 1
ATOM 1903 N N . GLU A 1 278 ? 23.157 9.437 -9.251 1.00 76.62 278 GLU A N 1
ATOM 1904 C CA . GLU A 1 278 ? 23.502 8.019 -9.059 1.00 76.62 278 GLU A CA 1
ATOM 1905 C C . GLU A 1 278 ? 22.302 7.051 -9.109 1.00 76.62 278 GLU A C 1
ATOM 1907 O O . GLU A 1 278 ? 21.915 6.429 -8.111 1.00 76.62 278 GLU A O 1
ATOM 1912 N N . VAL A 1 279 ? 21.706 6.876 -10.293 1.00 81.88 279 VAL A N 1
ATOM 1913 C CA . VAL A 1 279 ? 20.721 5.804 -10.504 1.00 81.88 279 VAL A CA 1
ATOM 1914 C C . VAL A 1 279 ? 21.400 4.541 -11.029 1.00 81.88 279 VAL A C 1
ATOM 1916 O O . VAL A 1 279 ? 22.099 4.572 -12.045 1.00 81.88 279 VAL A O 1
ATOM 1919 N N . THR A 1 280 ? 21.147 3.409 -10.363 1.00 86.25 280 THR A N 1
ATOM 1920 C CA . THR A 1 280 ? 21.561 2.077 -10.826 1.00 86.25 280 THR A CA 1
ATOM 1921 C C . THR A 1 280 ? 20.356 1.263 -11.284 1.00 86.25 280 THR A C 1
ATOM 1923 O O . THR A 1 280 ? 19.465 0.954 -10.490 1.00 86.25 280 THR A O 1
ATOM 1926 N N . VAL A 1 281 ? 20.359 0.838 -12.548 1.00 90.69 281 VAL A N 1
ATOM 1927 C CA . VAL A 1 281 ? 19.363 -0.089 -13.105 1.00 90.69 281 VAL A CA 1
ATOM 1928 C C . VAL A 1 281 ? 19.995 -1.446 -13.391 1.00 90.69 281 VAL A C 1
ATOM 1930 O O . VAL A 1 281 ? 20.961 -1.538 -14.141 1.00 90.69 281 VAL A O 1
ATOM 1933 N N . ASN A 1 282 ? 19.424 -2.515 -12.836 1.00 94.75 282 ASN A N 1
ATOM 1934 C CA . ASN A 1 282 ? 19.844 -3.897 -13.067 1.00 94.75 282 ASN A CA 1
ATOM 1935 C C . ASN A 1 282 ? 18.679 -4.725 -13.615 1.00 94.75 282 ASN A C 1
ATOM 1937 O O . ASN A 1 282 ? 17.760 -5.066 -12.869 1.00 94.75 282 ASN A O 1
ATOM 1941 N N . LEU A 1 283 ? 18.735 -5.084 -14.897 1.00 95.88 283 LEU A N 1
ATOM 1942 C CA . LEU A 1 283 ? 17.767 -5.979 -15.536 1.00 95.88 283 LEU A CA 1
ATOM 1943 C C . LEU A 1 283 ? 18.430 -7.335 -15.797 1.00 95.88 283 LEU A C 1
ATOM 1945 O O . LEU A 1 283 ? 19.468 -7.391 -16.457 1.00 95.88 283 LEU A O 1
ATOM 1949 N N . ASP A 1 284 ? 17.850 -8.422 -15.288 1.00 97.25 284 ASP A N 1
ATOM 1950 C CA . ASP A 1 284 ? 18.342 -9.788 -15.508 1.00 97.25 284 ASP A CA 1
ATOM 1951 C C . ASP A 1 284 ? 17.215 -10.725 -15.946 1.00 97.25 284 ASP A C 1
ATOM 1953 O O . ASP A 1 284 ? 16.302 -11.010 -15.175 1.00 97.25 284 ASP A O 1
ATOM 1957 N N . GLY A 1 285 ? 17.257 -11.213 -17.187 1.00 94.94 285 GLY A N 1
ATOM 1958 C CA . GLY A 1 285 ? 16.224 -12.111 -17.721 1.00 94.94 285 GLY A CA 1
ATOM 1959 C C . GLY A 1 285 ? 14.869 -11.439 -17.981 1.00 94.94 285 GLY A C 1
ATOM 1960 O O . GLY A 1 285 ? 13.866 -12.130 -18.147 1.00 94.94 285 GLY A O 1
ATOM 1961 N N . THR A 1 286 ? 14.816 -10.107 -17.980 1.00 96.25 286 THR A N 1
ATOM 1962 C CA . THR A 1 286 ? 13.592 -9.321 -18.181 1.00 96.25 286 THR A CA 1
ATOM 1963 C C . THR A 1 286 ? 13.202 -9.259 -19.657 1.00 96.25 286 THR A C 1
ATOM 1965 O O . THR A 1 286 ? 14.058 -9.068 -20.525 1.00 96.25 286 THR A O 1
ATOM 1968 N N . LYS A 1 287 ? 11.898 -9.347 -19.948 1.00 96.62 287 LYS A N 1
ATOM 1969 C CA . LYS A 1 287 ? 11.349 -9.069 -21.282 1.00 96.62 287 LYS A CA 1
ATOM 1970 C C . LYS A 1 287 ? 10.677 -7.696 -21.325 1.00 96.62 287 LYS A C 1
ATOM 1972 O O . LYS A 1 287 ? 9.788 -7.423 -20.527 1.00 96.62 287 LYS A O 1
ATOM 1977 N N . ILE A 1 288 ? 11.049 -6.857 -22.285 1.00 93.00 288 ILE A N 1
ATOM 1978 C CA . ILE A 1 288 ? 10.410 -5.563 -22.545 1.00 93.00 288 ILE A CA 1
ATOM 1979 C C . ILE A 1 288 ? 9.802 -5.602 -23.944 1.00 93.00 288 ILE A C 1
ATOM 1981 O O . ILE A 1 288 ? 10.464 -5.974 -24.914 1.00 93.00 288 ILE A O 1
ATOM 1985 N N . THR A 1 289 ? 8.524 -5.254 -24.058 1.00 89.62 289 THR A N 1
ATOM 1986 C CA . THR A 1 289 ? 7.803 -5.248 -25.334 1.00 89.62 289 THR A CA 1
ATOM 1987 C C . THR A 1 289 ? 6.981 -3.973 -25.484 1.00 89.62 289 THR A C 1
ATOM 1989 O O . THR A 1 289 ? 6.260 -3.579 -24.568 1.00 89.62 289 THR A O 1
ATOM 1992 N N . GLY A 1 290 ? 7.090 -3.349 -26.654 1.00 73.31 290 GLY A N 1
ATOM 1993 C CA . GLY A 1 290 ? 6.260 -2.227 -27.086 1.00 73.31 290 GLY A CA 1
ATOM 1994 C C . GLY A 1 290 ? 6.031 -2.290 -28.596 1.00 73.31 290 GLY A C 1
ATOM 1995 O O . GLY A 1 290 ? 6.772 -2.964 -29.313 1.00 73.31 290 GLY A O 1
ATOM 1996 N N . SER A 1 291 ? 4.997 -1.619 -29.084 1.00 58.50 291 SER A N 1
ATOM 1997 C CA . SER A 1 291 ? 4.634 -1.582 -30.503 1.00 58.50 291 SER A CA 1
ATOM 1998 C C . SER A 1 291 ? 4.465 -0.145 -31.009 1.00 58.50 291 SER A C 1
ATOM 2000 O O . SER A 1 291 ? 4.123 0.769 -30.257 1.00 58.50 291 SER A O 1
ATOM 2002 N N . GLY A 1 292 ? 4.736 0.081 -32.298 1.00 55.12 292 GLY A N 1
ATOM 2003 C CA . GLY A 1 292 ? 4.618 1.396 -32.940 1.00 55.12 292 GLY A CA 1
ATOM 2004 C C . GLY A 1 292 ? 5.859 2.281 -32.778 1.00 55.12 292 GLY A C 1
ATOM 2005 O O . GLY A 1 292 ? 6.976 1.783 -32.643 1.00 55.12 292 GLY A O 1
ATOM 2006 N N . THR A 1 293 ? 5.689 3.606 -32.783 1.00 54.59 293 THR A N 1
ATOM 2007 C CA . THR A 1 293 ? 6.780 4.595 -32.600 1.00 54.59 293 THR A CA 1
ATOM 2008 C C . THR A 1 293 ? 7.259 4.705 -31.143 1.00 54.59 293 THR A C 1
ATOM 2010 O O . THR A 1 293 ? 7.595 5.796 -30.680 1.00 54.59 293 THR A O 1
ATOM 2013 N N . SER A 1 294 ? 7.220 3.603 -30.378 1.00 59.91 294 SER A N 1
ATOM 2014 C CA . SER A 1 294 ? 7.668 3.551 -28.980 1.00 59.91 294 SER A CA 1
ATOM 2015 C C . SER A 1 294 ? 9.057 4.165 -28.871 1.00 59.91 294 SER A C 1
ATOM 2017 O O . SER A 1 294 ? 9.963 3.725 -29.574 1.00 59.91 294 SER A O 1
ATOM 2019 N N . ARG A 1 295 ? 9.231 5.179 -28.013 1.00 67.44 295 ARG A N 1
ATOM 2020 C CA . ARG A 1 295 ? 10.475 5.961 -28.002 1.00 67.44 295 ARG A CA 1
ATOM 2021 C C . ARG A 1 295 ? 11.662 5.074 -27.646 1.00 67.44 295 ARG A C 1
ATOM 2023 O O . ARG A 1 295 ? 12.588 4.974 -28.443 1.00 67.44 295 ARG A O 1
ATOM 2030 N N . ASN A 1 296 ? 11.596 4.399 -26.493 1.00 85.50 296 ASN A N 1
ATOM 2031 C CA . ASN A 1 296 ? 12.711 3.623 -25.958 1.00 85.50 296 ASN A CA 1
ATOM 2032 C C . ASN A 1 296 ? 12.250 2.358 -25.217 1.00 85.50 296 ASN A C 1
ATOM 2034 O O . ASN A 1 296 ? 11.350 2.418 -24.380 1.00 85.50 296 ASN A O 1
ATOM 2038 N N . GLY A 1 297 ? 12.902 1.217 -25.453 1.00 88.25 297 GLY A N 1
ATOM 2039 C CA . GLY A 1 297 ? 12.763 0.048 -24.578 1.00 88.25 297 GLY A CA 1
ATOM 2040 C C . GLY A 1 297 ? 13.359 0.333 -23.198 1.00 88.25 297 GLY A C 1
ATOM 2041 O O . GLY A 1 297 ? 12.670 0.227 -22.185 1.00 88.25 297 GLY A O 1
ATOM 2042 N N . VAL A 1 298 ? 14.619 0.770 -23.177 1.00 91.62 298 VAL A N 1
ATOM 2043 C CA . VAL A 1 298 ? 15.310 1.304 -21.998 1.00 91.62 298 VAL A CA 1
ATOM 2044 C C . VAL A 1 298 ? 15.926 2.653 -22.353 1.00 91.62 298 VAL A C 1
ATOM 2046 O O . VAL A 1 298 ? 16.662 2.755 -23.332 1.00 91.62 298 VAL A O 1
ATOM 2049 N N . TYR A 1 299 ? 15.624 3.676 -21.563 1.00 91.00 299 TYR A N 1
ATOM 2050 C CA . TYR A 1 299 ? 16.176 5.020 -21.676 1.00 91.00 299 TYR A CA 1
ATOM 2051 C C . TYR A 1 299 ? 16.983 5.366 -20.424 1.00 91.00 299 TYR A C 1
ATOM 2053 O O . TYR A 1 299 ? 16.487 5.186 -19.310 1.00 91.00 299 TYR A O 1
ATOM 2061 N N . VAL A 1 300 ? 18.197 5.883 -20.615 1.00 89.38 300 VAL A N 1
ATOM 2062 C CA . VAL A 1 300 ? 19.114 6.287 -19.542 1.00 89.38 300 VAL A CA 1
ATOM 2063 C C . VAL A 1 300 ? 19.741 7.635 -19.901 1.00 89.38 300 VAL A C 1
ATOM 2065 O O . VAL A 1 300 ? 20.439 7.726 -20.908 1.00 89.38 300 VAL A O 1
ATOM 2068 N N . GLY A 1 301 ? 19.510 8.679 -19.106 1.00 86.88 301 GLY A N 1
ATOM 2069 C CA . GLY A 1 301 ? 20.081 10.007 -19.363 1.00 86.88 301 GLY A CA 1
ATOM 2070 C C . GLY A 1 301 ? 20.990 10.515 -18.244 1.00 86.88 301 GLY A C 1
ATOM 2071 O O . GLY A 1 301 ? 20.645 10.388 -17.076 1.00 86.88 301 GLY A O 1
ATOM 2072 N N . GLY A 1 302 ? 22.112 11.152 -18.593 1.00 80.56 302 GLY A N 1
ATOM 2073 C CA . GLY A 1 302 ? 23.039 11.769 -17.632 1.00 80.56 302 GLY A CA 1
ATOM 2074 C C . GLY A 1 302 ? 24.043 10.776 -17.034 1.00 80.56 302 GLY A C 1
ATOM 2075 O O . GLY A 1 302 ? 24.351 9.752 -17.643 1.00 80.56 302 GLY A O 1
ATOM 2076 N N . GLU A 1 303 ? 24.565 11.066 -15.838 1.00 76.56 303 GLU A N 1
ATOM 2077 C CA . GLU A 1 303 ? 25.557 10.233 -15.134 1.00 76.56 303 GLU A CA 1
ATOM 2078 C C . GLU A 1 303 ? 24.920 9.013 -14.436 1.00 76.56 303 GLU A C 1
ATOM 2080 O O . GLU A 1 303 ? 24.868 8.901 -13.210 1.00 76.56 303 GLU A O 1
ATOM 2085 N N . MET A 1 304 ? 24.385 8.078 -15.221 1.00 83.69 304 MET A N 1
ATOM 2086 C CA . MET A 1 304 ? 23.642 6.921 -14.708 1.00 83.69 304 MET A CA 1
ATOM 2087 C C . MET A 1 304 ? 24.234 5.592 -15.170 1.00 83.69 304 MET A C 1
ATOM 2089 O O . MET A 1 304 ? 24.793 5.480 -16.261 1.00 83.69 304 MET A O 1
ATOM 2093 N N . THR A 1 305 ? 24.060 4.546 -14.355 1.00 84.75 305 THR A N 1
ATOM 2094 C CA . THR A 1 305 ? 24.520 3.190 -14.685 1.00 84.75 305 THR A CA 1
ATOM 2095 C C . THR A 1 305 ? 23.339 2.267 -14.956 1.00 84.75 305 THR A C 1
ATOM 2097 O O . THR A 1 305 ? 22.479 2.056 -14.101 1.00 84.75 305 THR A O 1
ATOM 2100 N N . ALA A 1 306 ? 23.338 1.628 -16.126 1.00 88.44 306 ALA A N 1
ATOM 2101 C CA . ALA A 1 306 ? 22.402 0.560 -16.450 1.00 88.44 306 ALA A CA 1
ATOM 2102 C C . ALA A 1 306 ? 23.143 -0.717 -16.859 1.00 88.44 306 ALA A C 1
ATOM 2104 O O . ALA A 1 306 ? 23.958 -0.723 -17.780 1.00 88.44 306 ALA A O 1
ATOM 2105 N N . LYS A 1 307 ? 22.822 -1.825 -16.187 1.00 93.25 307 LYS A N 1
ATOM 2106 C CA . LYS A 1 307 ? 23.310 -3.171 -16.484 1.00 93.25 307 LYS A CA 1
ATOM 2107 C C . LYS A 1 307 ? 22.153 -4.044 -16.951 1.00 93.25 307 LYS A C 1
ATOM 2109 O O . LYS A 1 307 ? 21.225 -4.333 -16.196 1.00 93.25 307 LYS A O 1
ATOM 2114 N N . LEU A 1 308 ? 22.240 -4.500 -18.197 1.00 93.44 308 LEU A N 1
ATOM 2115 C CA . LEU A 1 308 ? 21.259 -5.382 -18.822 1.00 93.44 308 LEU A CA 1
ATOM 2116 C C . LEU A 1 308 ? 21.915 -6.740 -19.075 1.00 93.44 308 LEU A C 1
ATOM 2118 O O . LEU A 1 308 ? 22.852 -6.858 -19.858 1.00 93.44 308 LEU A O 1
ATOM 2122 N N . THR A 1 309 ? 21.435 -7.778 -18.400 1.00 95.62 309 THR A N 1
ATOM 2123 C CA . THR A 1 309 ? 21.893 -9.165 -18.557 1.00 95.62 309 THR A CA 1
ATOM 2124 C C . THR A 1 309 ? 20.716 -10.011 -19.026 1.00 95.62 309 THR A C 1
ATOM 2126 O O . THR A 1 309 ? 19.615 -9.883 -18.499 1.00 95.62 309 THR A O 1
ATOM 2129 N N . LYS A 1 310 ? 20.901 -10.836 -20.067 1.00 94.19 310 LYS A N 1
ATOM 2130 C CA . LYS A 1 310 ? 19.846 -11.727 -20.608 1.00 94.19 310 LYS A CA 1
ATOM 2131 C C . LYS A 1 310 ? 18.497 -11.019 -20.857 1.00 94.19 310 LYS A C 1
ATOM 2133 O O . LYS A 1 310 ? 17.440 -11.631 -20.756 1.00 94.19 310 LYS A O 1
ATOM 2138 N N . THR A 1 311 ? 18.535 -9.716 -21.124 1.00 94.25 311 THR A N 1
ATOM 2139 C CA . THR A 1 311 ? 17.343 -8.881 -21.279 1.00 94.25 311 THR A CA 1
ATOM 2140 C C . THR A 1 311 ? 16.917 -8.909 -22.738 1.00 94.25 311 THR A C 1
ATOM 2142 O O . THR A 1 311 ? 17.744 -8.707 -23.626 1.00 94.25 311 THR A O 1
ATOM 2145 N N . VAL A 1 312 ? 15.634 -9.164 -22.987 1.00 93.50 312 VAL A N 1
ATOM 2146 C CA . VAL A 1 312 ? 15.058 -9.206 -24.337 1.00 93.50 312 VAL A CA 1
ATOM 2147 C C . VAL A 1 312 ? 14.201 -7.967 -24.539 1.00 93.50 312 VAL A C 1
ATOM 2149 O O . VAL A 1 312 ? 13.239 -7.758 -23.803 1.00 93.50 312 VAL A O 1
ATOM 2152 N N . ILE A 1 313 ? 14.527 -7.165 -25.551 1.00 90.81 313 ILE A N 1
ATOM 2153 C CA . ILE A 1 313 ? 13.767 -5.969 -25.927 1.00 90.81 313 ILE A CA 1
ATOM 2154 C C . ILE A 1 313 ? 13.212 -6.192 -27.330 1.00 90.81 313 ILE A C 1
ATOM 2156 O O . ILE A 1 313 ? 13.961 -6.505 -28.254 1.00 90.81 313 ILE A O 1
ATOM 2160 N N . THR A 1 314 ? 11.898 -6.062 -27.490 1.00 86.81 314 THR A N 1
ATOM 2161 C CA . THR A 1 314 ? 11.215 -6.289 -28.770 1.00 86.81 314 THR A CA 1
ATOM 2162 C C . THR A 1 314 ? 10.319 -5.104 -29.112 1.00 86.81 314 THR A C 1
ATOM 2164 O O . THR A 1 314 ? 9.489 -4.705 -28.296 1.00 86.81 314 THR A O 1
ATOM 2167 N N . GLY A 1 315 ? 10.485 -4.572 -30.326 1.00 77.06 315 GLY A N 1
ATOM 2168 C CA . GLY A 1 315 ? 9.651 -3.521 -30.910 1.00 77.06 315 GLY A CA 1
ATOM 2169 C C . GLY A 1 315 ? 9.036 -3.967 -32.239 1.00 77.06 315 GLY A C 1
ATOM 2170 O O . GLY A 1 315 ? 9.690 -4.682 -32.999 1.00 77.06 315 GLY A O 1
ATOM 2171 N N . SER A 1 316 ? 7.804 -3.549 -32.545 1.00 62.66 316 SER A N 1
ATOM 2172 C CA . SER A 1 316 ? 7.178 -3.749 -33.864 1.00 62.66 316 SER A CA 1
ATOM 2173 C C . SER A 1 316 ? 7.319 -2.473 -34.708 1.00 62.66 316 SER A C 1
ATOM 2175 O O . SER A 1 316 ? 6.431 -1.618 -34.731 1.00 62.66 316 SER A O 1
ATOM 2177 N N . GLY A 1 317 ? 8.488 -2.290 -35.323 1.00 53.03 317 GLY A N 1
ATOM 2178 C CA . GLY A 1 317 ? 8.835 -1.062 -36.042 1.00 53.03 317 GLY A CA 1
ATOM 2179 C C . GLY A 1 317 ? 7.869 -0.725 -37.184 1.00 53.03 317 GLY A C 1
ATOM 2180 O O . GLY A 1 317 ? 7.615 -1.550 -38.056 1.00 53.03 317 GLY A O 1
ATOM 2181 N N . GLY A 1 318 ? 7.381 0.518 -37.195 1.00 48.53 318 GLY A N 1
ATOM 2182 C CA . GLY A 1 318 ? 6.684 1.134 -38.322 1.00 48.53 318 GLY A CA 1
ATOM 2183 C C . GLY A 1 318 ? 7.086 2.605 -38.453 1.00 48.53 318 GLY A C 1
ATOM 2184 O O . GLY A 1 318 ? 6.889 3.383 -37.524 1.00 48.53 318 GLY A O 1
ATOM 2185 N N . GLY A 1 319 ? 7.679 2.970 -39.593 1.00 50.88 319 GLY A N 1
ATOM 2186 C CA . GLY A 1 319 ? 7.871 4.346 -40.082 1.00 50.88 319 GLY A CA 1
ATOM 2187 C C . GLY A 1 319 ? 8.872 5.251 -39.350 1.00 50.88 319 GLY A C 1
ATOM 2188 O O . GLY A 1 319 ? 9.714 5.838 -40.014 1.00 50.88 319 GLY A O 1
ATOM 2189 N N . ASN A 1 320 ? 8.817 5.358 -38.016 1.00 53.34 320 ASN A N 1
ATOM 2190 C CA . ASN A 1 320 ? 9.542 6.375 -37.237 1.00 53.34 320 ASN A CA 1
ATOM 2191 C C . ASN A 1 320 ? 10.196 5.814 -35.951 1.00 53.34 320 ASN A C 1
ATOM 2193 O O . ASN A 1 320 ? 9.769 6.114 -34.840 1.00 53.34 320 ASN A O 1
ATOM 2197 N N . GLY A 1 321 ? 11.252 5.009 -36.119 1.00 60.06 321 GLY A N 1
ATOM 2198 C CA . GLY A 1 321 ? 12.437 5.002 -35.240 1.00 60.06 321 GLY A CA 1
ATOM 2199 C C . GLY A 1 321 ? 12.259 4.812 -33.727 1.00 60.06 321 GLY A C 1
ATOM 2200 O O . GLY A 1 321 ? 12.721 5.652 -32.960 1.00 60.06 321 GLY A O 1
ATOM 2201 N N . GLY A 1 322 ? 11.675 3.698 -33.280 1.00 70.88 322 GLY A N 1
ATOM 2202 C CA . GLY A 1 322 ? 11.812 3.289 -31.877 1.00 70.88 322 GLY A CA 1
ATOM 2203 C C . GLY A 1 322 ? 13.215 2.754 -31.570 1.00 70.88 322 GLY A C 1
ATOM 2204 O O . GLY A 1 322 ? 13.772 1.997 -32.368 1.00 70.88 322 GLY A O 1
ATOM 2205 N N . THR A 1 323 ? 13.788 3.121 -30.421 1.00 83.94 323 THR A N 1
ATOM 2206 C CA . THR A 1 323 ? 15.127 2.667 -30.004 1.00 83.94 323 THR A CA 1
ATOM 2207 C C . THR A 1 323 ? 15.024 1.575 -28.936 1.00 83.94 323 THR A C 1
ATOM 2209 O O . THR A 1 323 ? 14.263 1.683 -27.981 1.00 83.94 323 THR A O 1
ATOM 2212 N N . GLY A 1 324 ? 15.792 0.489 -29.063 1.00 86.50 324 GLY A N 1
ATOM 2213 C CA . GLY A 1 324 ? 15.811 -0.570 -28.046 1.00 86.50 324 GLY A CA 1
ATOM 2214 C C . GLY A 1 324 ? 16.398 -0.082 -26.718 1.00 86.50 324 GLY A C 1
ATOM 2215 O O . GLY A 1 324 ? 15.718 -0.093 -25.694 1.00 86.50 324 GLY A O 1
ATOM 2216 N N . VAL A 1 325 ? 17.649 0.383 -26.757 1.00 89.69 325 VAL A N 1
ATOM 2217 C CA . VAL A 1 325 ? 18.357 1.001 -25.627 1.00 89.69 325 VAL A CA 1
ATOM 2218 C C . VAL A 1 325 ? 18.904 2.347 -26.083 1.00 89.69 325 VAL A C 1
ATOM 2220 O O . VAL A 1 325 ? 19.646 2.397 -27.063 1.00 89.69 325 VAL A O 1
ATOM 2223 N N . TYR A 1 326 ? 18.541 3.418 -25.386 1.00 88.50 326 TYR A N 1
ATOM 2224 C CA . TYR A 1 326 ? 19.024 4.769 -25.649 1.00 88.50 326 TYR A CA 1
ATOM 2225 C C . TYR A 1 326 ? 19.710 5.319 -24.404 1.00 88.50 326 TYR A C 1
ATOM 2227 O O . TYR A 1 326 ? 19.126 5.316 -23.320 1.00 88.50 326 TYR A O 1
ATOM 2235 N N . ALA A 1 327 ? 20.948 5.773 -24.574 1.00 87.88 327 ALA A N 1
ATOM 2236 C CA . ALA A 1 327 ? 21.753 6.349 -23.511 1.00 87.88 327 ALA A CA 1
ATOM 2237 C C . ALA A 1 327 ? 22.305 7.708 -23.952 1.00 87.88 327 ALA A C 1
ATOM 2239 O O . ALA A 1 327 ? 22.835 7.817 -25.061 1.00 87.88 327 ALA A O 1
ATOM 2240 N N . THR A 1 328 ? 22.203 8.725 -23.097 1.00 84.31 328 THR A N 1
ATOM 2241 C CA . THR A 1 328 ? 22.819 10.044 -23.328 1.00 84.31 328 THR A CA 1
ATOM 2242 C C . THR A 1 328 ? 23.819 10.370 -22.231 1.00 84.31 328 THR A C 1
ATOM 2244 O O . THR A 1 328 ? 23.548 10.112 -21.061 1.00 84.31 328 THR A O 1
ATOM 2247 N N . GLY A 1 329 ? 24.951 10.969 -22.606 1.00 69.88 329 GLY A N 1
ATOM 2248 C CA . GLY A 1 329 ? 25.912 11.531 -21.653 1.00 69.88 329 GLY A CA 1
ATOM 2249 C C . GLY A 1 329 ? 25.465 12.882 -21.088 1.00 69.88 329 GLY A C 1
ATOM 2250 O O . GLY A 1 329 ? 24.339 13.321 -21.341 1.00 69.88 329 GLY A O 1
ATOM 2251 N N . GLU A 1 330 ? 26.355 13.535 -20.337 1.00 61.66 330 GLU A N 1
ATOM 2252 C CA . GLU A 1 330 ? 26.153 14.910 -19.869 1.00 61.66 330 GLU A CA 1
ATOM 2253 C C . GLU A 1 330 ? 25.878 15.870 -21.034 1.00 61.66 330 GLU A C 1
ATOM 2255 O O . GLU A 1 330 ? 26.364 15.681 -22.156 1.00 61.66 330 GLU A O 1
ATOM 2260 N N . ARG A 1 331 ? 25.067 16.890 -20.753 1.00 52.75 331 ARG A N 1
ATOM 2261 C CA . ARG A 1 331 ? 24.758 17.978 -21.676 1.00 52.75 331 ARG A CA 1
ATOM 2262 C C . ARG A 1 331 ? 25.450 19.251 -21.230 1.00 52.75 331 ARG A C 1
ATOM 2264 O O . ARG A 1 331 ? 25.387 19.527 -20.015 1.00 52.75 331 ARG A O 1
#

Radius of gyration: 22.15 Å; Cα contacts (8 Å, |Δi|>4): 1256; chains: 1; bounding box: 65×33×72 Å

Nearest PDB structures (foldseek):
  7xyc-assembly1_A  TM=3.424E-01  e=4.038E-02  Klebsiella phage Kp7
  8hui-assembly1_B  TM=2.974E-01  e=3.239E-01  Streptomyces peucetius subsp. caesius ATCC 27952
  5awg-assembly1_A  TM=1.675E-01  e=1.235E+00  Escherichia coli K-12

Mean predicted aligned error: 5.64 Å

Solvent-accessible surface area (backbone atoms only — not comparable to full-atom values): 13549 Å² total; per-residue (Å²): 139,78,83,91,75,59,87,16,64,58,67,63,39,81,38,74,50,81,55,78,49,78,38,66,62,39,78,34,72,53,11,17,28,14,33,38,26,46,21,24,36,40,38,40,21,63,56,17,37,28,33,6,25,40,58,70,2,23,10,31,39,26,23,46,68,3,32,42,36,36,43,43,63,20,37,27,28,2,56,11,44,47,5,25,12,36,37,31,27,52,45,20,41,38,40,37,29,39,29,37,25,28,37,67,57,32,81,66,70,68,12,25,20,32,38,34,47,16,76,28,92,61,62,34,37,40,28,33,30,40,26,34,35,8,16,27,16,37,37,28,57,29,32,39,37,41,36,32,39,69,70,18,34,24,38,2,65,49,28,8,37,35,28,51,15,30,39,41,41,35,37,39,19,40,29,27,48,14,10,35,36,32,21,58,63,6,37,40,38,37,31,49,26,39,32,23,22,64,34,16,34,40,26,52,15,20,37,41,38,35,41,37,37,35,33,31,25,60,44,80,15,40,24,34,35,30,64,20,52,28,39,40,38,36,33,48,30,37,31,33,42,4,25,28,26,32,39,43,33,26,22,34,40,42,39,34,38,35,35,36,30,37,25,30,65,53,64,11,27,29,34,39,35,40,88,33,75,59,32,40,38,39,35,36,49,24,37,33,39,37,32,38,37,17,53,23,38,34,36,41,43,39,80,56,49,77,46,76,40,78,55,44,71,48,72,51,81,51,102,56,82,48,36,59,72,44,77,44,66,81,130

Secondary structure (DSSP, 8-state):
---S---S-SEEEEE-SSSEEEEES-EEEEESEEEEESSSEEEEETT-EEEE-STT-EEEEE-TT-EEEEESS-EEEE-STT-EEEEEEET-EEEEES-EEE-S-SSSS--EEEEEEE--SSPEEEES-EEEEEEEEEEEEESEEEEE-TT-EEEEEEEEEEESSSEEEEESSEEEEB-EEE-TT-EEEEES-EEEBS-SEEESSEEEEEESSEEE--SSSEEEEE-SSEEEEEES-EEEEESEEEEE-SSEEEEEES-EEEEPTTT-EEEEE-S-SSEEEEEES-EEEEESS--EEEEEESS-EEEEES-EEEEE--SS--EEEEEE---

Sequence (331 aa):
MGNESGSGRGIGVDMAGEGTVELTKVTVSGFETGVKVSKGKVTISGESAITAKGQNAVGVEVKGTGVLKINGESTITAEGTHGVGVRITETGKAEVIGATIKGNGGRSGTSKGVEVNTSSKEEVKLTNVDISKVMYGVSVSKGTVKISGELTKIAATGTGLSVQGGTVTMTGGTISEGGVSVGKTGTLMLEGVTVSGNNGVRMSGGTFKMIRGKITGSETSTGVDMSGKGEVTLEDVIVSKVTTGVSMMGGGTFKMTRGAITVVENSGVGVSVEGGEEVTVNLDGTKITGSGTSRNGVYVGGEMTAKLTKTVITGSGGGNGGTGVYATGER

Foldseek 3Di:
DDDLVQVLADEQAEAPDQEEAEAAQAEFDRHLEQEEFQHHEYEYYHQYEFEGDDQARESYEFEHHGEYEYDAAHEFEFAHLQYERYEYEEQGEYAHEHYEFEYNAQPGHQYERYEDHYPHQDEHEAELYHADRHQEHYAYDAEEYEAEDQNDEQYHQAASEEFQAYEYEYEHYEREAHAEEYHQHGHYEYEQYETEHQEHYEYQAEYYEYAAYETEHCLDYENAEYQAEYEYEAEQYEYDSYQEDYEAAHAYEYEYAAYEFEHEEDRHEDYEYYHYDEYEYHYHNYEYEYEYQHAEPYEEEEPYYYDHHNYHYDYHDDDHDHYHYYYYYDD

pLDDT: mean 91.43, std 12.48, range [35.19, 98.94]